Protein AF-0000000067828568 (afdb_homodimer)

Sequence (346 aa):
MSIQEIFTKALQDGYLTPAMEAEVGRLCESGVDLDQGEYEALDRLMAALLAGDVVAMPHKKFINVMEEMVLTEVVSQVSKYQKTTEKQPDIADIAAYALNRLPPLYATSEEGAEYQRQRASEELEFLIQQQVKDGLGRYFDRPQIADRKPLEPLVKQDLISQMALLLEALAQDMSIQEIFTKALQDGYLTPAMEAEVGRLCESGVDLDQGEYEALDRLMAALLAGDVVAMPHKKFINVMEEMVLTEVVSQVSKYQKTTEKQPDIADIAAYALNRLPPLYATSEEGAEYQRQRASEELEFLIQQQVKDGLGRYFDRPQIADRKPLEPLVKQDLISQMALLLEALAQD

Solvent-accessible surface area (backbone atoms only — not comparable to full-atom values): 18337 Å² total; per-residue (Å²): 131,55,46,49,55,47,36,53,50,17,55,71,49,35,35,40,35,65,47,52,50,50,49,48,47,46,51,63,64,69,58,51,79,67,48,72,66,39,50,49,26,47,51,51,41,50,49,29,43,72,71,59,58,18,35,62,55,69,71,81,50,40,43,53,45,44,59,29,56,42,45,46,49,43,43,56,53,45,46,68,44,53,79,75,46,91,71,79,76,59,61,39,57,26,40,28,52,22,50,19,27,42,76,58,36,48,19,62,43,70,70,45,36,50,50,43,44,54,45,39,62,74,73,34,44,68,60,49,54,48,35,34,49,51,25,48,48,47,65,70,60,54,61,76,87,69,83,65,74,78,79,65,70,72,68,44,53,58,42,46,54,53,28,27,51,34,26,43,70,66,32,79,122,132,55,46,50,55,46,34,52,49,18,56,71,49,34,36,39,34,65,47,54,50,49,50,47,46,45,49,64,64,69,58,53,78,66,48,73,67,37,50,49,25,48,52,50,40,50,49,29,42,73,72,58,58,17,36,62,56,68,72,81,51,39,44,53,45,44,59,31,56,41,46,48,49,44,43,57,52,44,47,67,45,53,80,74,46,91,72,79,76,59,61,40,57,27,39,30,52,22,47,19,27,42,75,60,36,47,18,60,43,68,69,45,36,50,51,44,44,53,46,39,61,72,73,35,42,68,60,49,52,48,34,34,49,50,23,48,45,47,63,71,58,53,60,78,86,71,80,66,75,78,75,63,70,72,67,44,54,56,42,47,53,52,28,26,50,32,26,42,70,66,32,79,121

Foldseek 3Di:
DALQVQLVVQLVVLENEPVSVVVLVCCVPVPPPQDPVSVVSVVVSVVCCVVSSYPHPDPPLKDFLLLVLLLVLLVVVQVVVVVPDPDRFDSVQLSVQLVVVDATQMDRDPVSSVVSNVCCVVPPNVVSNVSSVVSVCCRVVDDPPPDPDDPDDPVVVVVVVVVVVVSVVVHDD/DALLVQLVVQLVVLENEPVSVVVLVCCVPVPPPQPPVSVVSVVVSVVCCVVSSYPHPDPPLKDFLLLVLLLVLLVVVQVVVVVPDPDRFDSVQLSVQLVVVDATQMDRDPVSSVVSNVCCVVPPNVVSNVSSVVSVCCRVVDDPPPDPDDPDDPVVVVVVVVVVVVSVVVHDD

Nearest PDB structures (foldseek):
  8hja-assembly1_A  TM=8.188E-01  e=1.152E-20  Synechocystis sp. PCC 6803
  8hja-assembly1_B  TM=8.120E-01  e=1.389E-14  Synechocystis sp. PCC 6803
  4wai-assembly2_C  TM=6.879E-01  e=1.086E-02  Bacillus subtilis subsp. subtilis str. 168
  4wai-assembly1_B  TM=5.515E-01  e=2.017E-02  Bacillus subtilis subsp. subtilis str. 168
  8hja-assembly1_A  TM=8.191E-01  e=1.028E-20  Synechocystis sp. PCC 6803

Radius of gyration: 21.16 Å; Cα contacts (8 Å, |Δi|>4): 443; chains: 2; bounding box: 51×56×52 Å

Structure (mmCIF, N/CA/C/O backbone):
data_AF-0000000067828568-model_v1
#
loop_
_entity.id
_entity.type
_entity.pdbx_description
1 polymer 'Slr1970 protein'
#
loop_
_atom_site.group_PDB
_atom_site.id
_atom_site.type_symbol
_atom_site.label_atom_id
_atom_site.label_alt_id
_atom_site.label_comp_id
_atom_site.label_asym_id
_atom_site.label_entity_id
_atom_site.label_seq_id
_atom_site.pdbx_PDB_ins_code
_atom_site.Cartn_x
_atom_site.Cartn_y
_atom_site.Cartn_z
_atom_site.occupancy
_atom_site.B_iso_or_equiv
_atom_site.auth_seq_id
_atom_site.auth_comp_id
_atom_site.auth_asym_id
_atom_site.auth_atom_id
_atom_site.pdbx_PDB_model_num
ATOM 1 N N . MET A 1 1 ? 17.125 -8.812 -11.875 1 69.44 1 MET A N 1
ATOM 2 C CA . MET A 1 1 ? 16.734 -9.656 -13 1 69.44 1 MET A CA 1
ATOM 3 C C . MET A 1 1 ? 16.812 -8.891 -14.312 1 69.44 1 MET A C 1
ATOM 5 O O . MET A 1 1 ? 16.562 -7.68 -14.344 1 69.44 1 MET A O 1
ATOM 9 N N . SER A 1 2 ? 17.344 -9.602 -15.391 1 79.69 2 SER A N 1
ATOM 10 C CA . SER A 1 2 ? 17.359 -9.008 -16.719 1 79.69 2 SER A CA 1
ATOM 11 C C . SER A 1 2 ? 15.953 -8.898 -17.297 1 79.69 2 SER A C 1
ATOM 13 O O . SER A 1 2 ? 15.016 -9.5 -16.781 1 79.69 2 SER A O 1
ATOM 15 N N . ILE A 1 3 ? 15.82 -8.125 -18.312 1 81.19 3 ILE A N 1
ATOM 16 C CA . ILE A 1 3 ? 14.516 -7.988 -18.953 1 81.19 3 ILE A CA 1
ATOM 17 C C . ILE A 1 3 ? 14.102 -9.32 -19.562 1 81.19 3 ILE A C 1
ATOM 19 O O . ILE A 1 3 ? 12.922 -9.688 -19.547 1 81.19 3 ILE A O 1
ATOM 23 N N . GLN A 1 4 ? 15.094 -10.055 -20.078 1 84.44 4 GLN A N 1
ATOM 24 C CA . GLN A 1 4 ? 14.828 -11.375 -20.625 1 84.44 4 GLN A CA 1
ATOM 25 C C . GLN A 1 4 ? 14.227 -12.305 -19.578 1 84.44 4 GLN A C 1
ATOM 27 O O . GLN A 1 4 ? 13.273 -13.031 -19.859 1 84.44 4 GLN A O 1
ATOM 32 N N . GLU A 1 5 ? 14.742 -12.297 -18.438 1 83.62 5 GLU A N 1
ATOM 33 C CA . GLU A 1 5 ? 14.227 -13.117 -17.344 1 83.62 5 GLU A CA 1
ATOM 34 C C . GLU A 1 5 ? 12.82 -12.688 -16.938 1 83.62 5 GLU A C 1
ATOM 36 O O . GLU A 1 5 ? 11.961 -13.523 -16.656 1 83.62 5 GLU A O 1
ATOM 41 N N . ILE A 1 6 ? 12.688 -11.438 -16.906 1 81.88 6 ILE A N 1
ATOM 42 C CA . ILE A 1 6 ? 11.375 -10.906 -16.531 1 81.88 6 ILE A CA 1
ATOM 43 C C . ILE A 1 6 ? 10.336 -11.352 -17.562 1 81.88 6 ILE A C 1
ATOM 45 O O . ILE A 1 6 ? 9.25 -11.797 -17.203 1 81.88 6 ILE A O 1
ATOM 49 N N . PHE A 1 7 ? 10.688 -11.234 -18.797 1 81.56 7 PHE A N 1
ATOM 50 C CA . PHE A 1 7 ? 9.773 -11.625 -19.875 1 81.56 7 PHE A CA 1
ATOM 51 C C . PHE A 1 7 ? 9.422 -13.109 -19.766 1 81.56 7 PHE A C 1
ATOM 53 O O . PHE A 1 7 ? 8.25 -13.477 -19.859 1 81.56 7 PHE A O 1
ATOM 60 N N . THR A 1 8 ? 10.398 -13.906 -19.625 1 85.12 8 THR A N 1
ATOM 61 C CA . THR A 1 8 ? 10.164 -15.344 -19.531 1 85.12 8 THR A CA 1
ATOM 62 C C . THR A 1 8 ? 9.227 -15.664 -18.359 1 85.12 8 THR A C 1
ATOM 64 O O . THR A 1 8 ? 8.281 -16.438 -18.516 1 85.12 8 THR A O 1
ATOM 67 N N . LYS A 1 9 ? 9.516 -15.062 -17.281 1 79.31 9 LYS A N 1
ATOM 68 C CA . LYS A 1 9 ? 8.68 -15.305 -16.109 1 79.31 9 LYS A CA 1
ATOM 69 C C . LYS A 1 9 ? 7.258 -14.797 -16.328 1 79.31 9 LYS A C 1
ATOM 71 O O . LYS A 1 9 ? 6.289 -15.469 -15.977 1 79.31 9 LYS A O 1
ATOM 76 N N . ALA A 1 10 ? 7.199 -13.602 -16.859 1 80.38 10 ALA A N 1
ATOM 77 C CA . ALA A 1 10 ? 5.883 -13.016 -17.125 1 80.38 10 ALA A CA 1
ATOM 78 C C . ALA A 1 10 ? 5.082 -13.883 -18.078 1 80.38 10 ALA A C 1
ATOM 80 O O . ALA A 1 10 ? 3.873 -14.062 -17.906 1 80.38 10 ALA A O 1
ATOM 81 N N . LEU A 1 11 ? 5.758 -14.336 -19.109 1 80.44 11 LEU A N 1
ATOM 82 C CA . LEU A 1 11 ? 5.09 -15.195 -20.094 1 80.44 11 LEU A CA 1
ATOM 83 C C . LEU A 1 11 ? 4.617 -16.484 -19.438 1 80.44 11 LEU A C 1
ATOM 85 O O . LEU A 1 11 ? 3.527 -16.984 -19.734 1 80.44 11 LEU A O 1
ATOM 89 N N . GLN A 1 12 ? 5.457 -17.016 -18.609 1 78.06 12 GLN A N 1
ATOM 90 C CA . GLN A 1 12 ? 5.129 -18.266 -17.922 1 78.06 12 GLN A CA 1
ATOM 91 C C . GLN A 1 12 ? 3.936 -18.062 -16.984 1 78.06 12 GLN A C 1
ATOM 93 O O . GLN A 1 12 ? 3.043 -18.922 -16.922 1 78.06 12 GLN A O 1
ATOM 98 N N . ASP A 1 13 ? 3.959 -16.969 -16.297 1 70.44 13 ASP A N 1
ATOM 99 C CA . ASP A 1 13 ? 2.941 -16.719 -15.289 1 70.44 13 ASP A CA 1
ATOM 100 C C . ASP A 1 13 ? 1.684 -16.109 -15.906 1 70.44 13 ASP A C 1
ATOM 102 O O . ASP A 1 13 ? 0.607 -16.156 -15.312 1 70.44 13 ASP A O 1
ATOM 106 N N . GLY A 1 14 ? 1.856 -15.516 -17.078 1 68.19 14 GLY A N 1
ATOM 107 C CA . GLY A 1 14 ? 0.752 -14.844 -17.75 1 68.19 14 GLY A CA 1
ATOM 108 C C . GLY A 1 14 ? 0.51 -13.438 -17.234 1 68.19 14 GLY A C 1
ATOM 109 O O . GLY A 1 14 ? -0.449 -12.781 -17.641 1 68.19 14 GLY A O 1
ATOM 110 N N . TYR A 1 15 ? 1.418 -12.977 -16.25 1 70.5 15 TYR A N 1
ATOM 111 C CA . TYR A 1 15 ? 1.214 -11.672 -15.625 1 70.5 15 TYR A CA 1
ATOM 112 C C . TYR A 1 15 ? 2.533 -10.922 -15.492 1 70.5 15 TYR A C 1
ATOM 114 O O . TYR A 1 15 ? 3.568 -11.523 -15.195 1 70.5 15 TYR A O 1
ATOM 122 N N . LEU A 1 16 ? 2.525 -9.625 -15.797 1 73.69 16 LEU A N 1
ATOM 123 C CA . LEU A 1 16 ? 3.613 -8.727 -15.438 1 73.69 16 LEU A CA 1
ATOM 124 C C . LEU A 1 16 ? 3.338 -8.047 -14.094 1 73.69 16 LEU A C 1
ATOM 126 O O . LEU A 1 16 ? 2.508 -7.141 -14.008 1 73.69 16 LEU A O 1
ATOM 130 N N . THR A 1 17 ? 3.965 -8.492 -13.055 1 68.56 17 THR A N 1
ATOM 131 C CA . THR A 1 17 ? 3.732 -7.969 -11.711 1 68.56 17 THR A CA 1
ATOM 132 C C . THR A 1 17 ? 4.316 -6.562 -11.57 1 68.56 17 THR A C 1
ATOM 134 O O . THR A 1 17 ? 5.172 -6.16 -12.359 1 68.56 17 THR A O 1
ATOM 137 N N . PRO A 1 18 ? 3.814 -5.844 -10.57 1 64.06 18 PRO A N 1
ATOM 138 C CA . PRO A 1 18 ? 4.387 -4.516 -10.344 1 64.06 18 PRO A CA 1
ATOM 139 C C . PRO A 1 18 ? 5.895 -4.559 -10.094 1 64.06 18 PRO A C 1
ATOM 141 O O . PRO A 1 18 ? 6.625 -3.678 -10.547 1 64.06 18 PRO A O 1
ATOM 144 N N . ALA A 1 19 ? 6.344 -5.574 -9.375 1 66.56 19 ALA A N 1
ATOM 145 C CA . ALA A 1 19 ? 7.777 -5.703 -9.141 1 66.56 19 ALA A CA 1
ATOM 146 C C . ALA A 1 19 ? 8.539 -5.852 -10.453 1 66.56 19 ALA A C 1
ATOM 148 O O . ALA A 1 19 ? 9.586 -5.234 -10.648 1 66.56 19 ALA A O 1
ATOM 149 N N . MET A 1 20 ? 7.957 -6.711 -11.305 1 71.31 20 MET A N 1
ATOM 150 C CA . MET A 1 20 ? 8.57 -6.906 -12.617 1 71.31 20 MET A CA 1
ATOM 151 C C . MET A 1 20 ? 8.562 -5.609 -13.422 1 71.31 20 MET A C 1
ATOM 153 O O . MET A 1 20 ? 9.555 -5.266 -14.062 1 71.31 20 MET A O 1
ATOM 157 N N . GLU A 1 21 ? 7.438 -4.934 -13.414 1 71.44 21 GLU A N 1
ATOM 158 C CA . GLU A 1 21 ? 7.297 -3.664 -14.117 1 71.44 21 GLU A CA 1
ATOM 159 C C . GLU A 1 21 ? 8.305 -2.635 -13.609 1 71.44 21 GLU A C 1
ATOM 161 O O . GLU A 1 21 ? 8.938 -1.938 -14.398 1 71.44 21 GLU A O 1
ATOM 166 N N . ALA A 1 22 ? 8.383 -2.535 -12.234 1 66.5 22 ALA A N 1
ATOM 167 C CA . ALA A 1 22 ? 9.328 -1.598 -11.633 1 66.5 22 ALA A CA 1
ATOM 168 C C . ALA A 1 22 ? 10.766 -1.922 -12.039 1 66.5 22 ALA A C 1
ATOM 170 O O . ALA A 1 22 ? 11.555 -1.019 -12.32 1 66.5 22 ALA A O 1
ATOM 171 N N . GLU A 1 23 ? 11.023 -3.176 -12.023 1 71.94 23 GLU A N 1
ATOM 172 C CA . GLU A 1 23 ? 12.367 -3.598 -12.391 1 71.94 23 GLU A CA 1
ATOM 173 C C . GLU A 1 23 ? 12.68 -3.254 -13.844 1 71.94 23 GLU A C 1
ATOM 175 O O . GLU A 1 23 ? 13.773 -2.793 -14.164 1 71.94 23 GLU A O 1
ATOM 180 N N . VAL A 1 24 ? 11.75 -3.521 -14.711 1 77 24 VAL A N 1
ATOM 181 C CA . VAL A 1 24 ? 11.93 -3.164 -16.109 1 77 24 VAL A CA 1
ATOM 182 C C . VAL A 1 24 ? 12.141 -1.657 -16.234 1 77 24 VAL A C 1
ATOM 184 O O . VAL A 1 24 ? 13.023 -1.208 -16.969 1 77 24 VAL A O 1
ATOM 187 N N . GLY A 1 25 ? 11.281 -0.934 -15.516 1 69.94 25 GLY A N 1
ATOM 188 C CA . GLY A 1 25 ? 11.43 0.513 -15.516 1 69.94 25 GLY A CA 1
ATOM 189 C C . GLY A 1 25 ? 12.805 0.972 -15.07 1 69.94 25 GLY A C 1
ATOM 190 O O . GLY A 1 25 ? 13.406 1.847 -15.695 1 69.94 25 GLY A O 1
ATOM 191 N N . ARG A 1 26 ? 13.227 0.493 -13.977 1 67.94 26 ARG A N 1
ATOM 192 C CA . ARG A 1 26 ? 14.539 0.845 -13.438 1 67.94 26 ARG A CA 1
ATOM 193 C C . ARG A 1 26 ? 15.641 0.546 -14.453 1 67.94 26 ARG A C 1
ATOM 195 O O . ARG A 1 26 ? 16.562 1.346 -14.633 1 67.94 26 ARG A O 1
ATOM 202 N N . LEU A 1 27 ? 15.555 -0.659 -15.039 1 68.62 27 LEU A N 1
ATOM 203 C CA . LEU A 1 27 ? 16.547 -1.069 -16.016 1 68.62 27 LEU A CA 1
ATOM 204 C C . LEU A 1 27 ? 16.562 -0.121 -17.219 1 68.62 27 LEU A C 1
ATOM 206 O O . LEU A 1 27 ? 17.625 0.215 -17.734 1 68.62 27 LEU A O 1
ATOM 210 N N . CYS A 1 28 ? 15.438 0.361 -17.469 1 70.06 28 CYS A N 1
ATOM 211 C CA . CYS A 1 28 ? 15.328 1.255 -18.625 1 70.06 28 CYS A CA 1
ATOM 212 C C . CYS A 1 28 ? 15.758 2.672 -18.25 1 70.06 28 CYS A C 1
ATOM 214 O O . CYS A 1 28 ? 16.312 3.389 -19.078 1 70.06 28 CYS A O 1
ATOM 216 N N . GLU A 1 29 ? 15.438 3.07 -16.984 1 61.88 29 GLU A N 1
ATOM 217 C CA . GLU A 1 29 ? 15.75 4.422 -16.531 1 61.88 29 GLU A CA 1
ATOM 218 C C . GLU A 1 29 ? 17.234 4.555 -16.172 1 61.88 29 GLU A C 1
ATOM 220 O O . GLU A 1 29 ? 17.812 5.629 -16.297 1 61.88 29 GLU A O 1
ATOM 225 N N . SER A 1 30 ? 17.641 3.596 -15.375 1 56.91 30 SER A N 1
ATOM 226 C CA . SER A 1 30 ? 19.016 3.668 -14.898 1 56.91 30 SER A CA 1
ATOM 227 C C . SER A 1 30 ? 19.984 3.865 -16.062 1 56.91 30 SER A C 1
ATOM 229 O O . SER A 1 30 ? 21.156 4.188 -15.844 1 56.91 30 SER A O 1
ATOM 231 N N . GLY A 1 31 ? 19.469 4.035 -17.203 1 52.06 31 GLY A N 1
ATOM 232 C CA . GLY A 1 31 ? 20.344 4.277 -18.328 1 52.06 31 GLY A CA 1
ATOM 233 C C . GLY A 1 31 ? 21.328 3.146 -18.578 1 52.06 31 GLY A C 1
ATOM 234 O O . GLY A 1 31 ? 22.344 3.33 -19.25 1 52.06 31 GLY A O 1
ATOM 235 N N . VAL A 1 32 ? 21.125 2.174 -17.781 1 53.88 32 VAL A N 1
ATOM 236 C CA . VAL A 1 32 ? 22.047 1.072 -18.062 1 53.88 32 VAL A CA 1
ATOM 237 C C . VAL A 1 32 ? 21.922 0.658 -19.516 1 53.88 32 VAL A C 1
ATOM 239 O O . VAL A 1 32 ? 20.828 0.668 -20.078 1 53.88 32 VAL A O 1
ATOM 242 N N . ASP A 1 33 ? 22.891 0.846 -20.234 1 63.41 33 ASP A N 1
ATOM 243 C CA . ASP A 1 33 ? 22.984 0.463 -21.641 1 63.41 33 ASP A CA 1
ATOM 244 C C . ASP A 1 33 ? 22.375 -0.921 -21.875 1 63.41 33 ASP A C 1
ATOM 246 O O . ASP A 1 33 ? 23.031 -1.938 -21.625 1 63.41 33 ASP A O 1
ATOM 250 N N . LEU A 1 34 ? 21.188 -0.996 -22.016 1 67.56 34 LEU A N 1
ATOM 251 C CA . LEU A 1 34 ? 20.516 -2.238 -22.391 1 67.56 34 LEU A CA 1
ATOM 252 C C . LEU A 1 34 ? 21.109 -2.785 -23.688 1 67.56 34 LEU A C 1
ATOM 254 O O . LEU A 1 34 ? 21.297 -2.039 -24.656 1 67.56 34 LEU A O 1
ATOM 258 N N . ASP A 1 35 ? 21.734 -3.883 -23.641 1 75 35 ASP A N 1
ATOM 259 C CA . ASP A 1 35 ? 22.234 -4.484 -24.875 1 75 35 ASP A CA 1
ATOM 260 C C . ASP A 1 35 ? 21.094 -4.871 -25.812 1 75 35 ASP A C 1
ATOM 262 O O . ASP A 1 35 ? 19.922 -4.645 -25.484 1 75 35 ASP A O 1
ATOM 266 N N . GLN A 1 36 ? 21.484 -5.281 -27 1 75.19 36 GLN A N 1
ATOM 267 C CA . GLN A 1 36 ? 20.516 -5.609 -28.031 1 75.19 36 GLN A CA 1
ATOM 268 C C . GLN A 1 36 ? 19.531 -6.668 -27.547 1 75.19 36 GLN A C 1
ATOM 270 O O . GLN A 1 36 ? 18.344 -6.609 -27.859 1 75.19 36 GLN A O 1
ATOM 275 N N . GLY A 1 37 ? 20.047 -7.625 -26.781 1 79.25 37 GLY A N 1
ATOM 276 C CA . GLY A 1 37 ? 19.203 -8.68 -26.25 1 79.25 37 GLY A CA 1
ATOM 277 C C . GLY A 1 37 ? 18.141 -8.172 -25.297 1 79.25 37 GLY A C 1
ATOM 278 O O . GLY A 1 37 ? 17 -8.633 -25.328 1 79.25 37 GLY A O 1
ATOM 279 N N . GLU A 1 38 ? 18.516 -7.215 -24.547 1 80.06 38 GLU A N 1
ATOM 280 C CA . GLU A 1 38 ? 17.578 -6.641 -23.594 1 80.06 38 GLU A CA 1
ATOM 281 C C . GLU A 1 38 ? 16.5 -5.82 -24.297 1 80.06 38 GLU A C 1
ATOM 283 O O . GLU A 1 38 ? 15.336 -5.84 -23.906 1 80.06 38 GLU A O 1
ATOM 288 N N . TYR A 1 39 ? 17 -5.207 -25.359 1 75.12 39 TYR A N 1
ATOM 289 C CA . TYR A 1 39 ? 16.047 -4.441 -26.156 1 75.12 39 TYR A CA 1
ATOM 290 C C . TYR A 1 39 ? 15.031 -5.363 -26.828 1 75.12 39 TYR A C 1
ATOM 292 O O . TYR A 1 39 ? 13.844 -5.055 -26.891 1 75.12 39 TYR A O 1
ATOM 300 N N . GLU A 1 40 ? 15.484 -6.441 -27.297 1 78.94 40 GLU A N 1
ATOM 301 C CA . GLU A 1 40 ? 14.586 -7.406 -27.938 1 78.94 40 GLU A CA 1
ATOM 302 C C . GLU A 1 40 ? 13.594 -7.984 -26.922 1 78.94 40 GLU A C 1
ATOM 304 O O . GLU A 1 40 ? 12.422 -8.188 -27.25 1 78.94 40 GLU A O 1
ATOM 309 N N . ALA A 1 41 ? 14.148 -8.273 -25.734 1 83.5 41 ALA A N 1
ATOM 310 C CA . ALA A 1 41 ? 13.289 -8.805 -24.672 1 83.5 41 ALA A CA 1
ATOM 311 C C . ALA A 1 41 ? 12.188 -7.812 -24.328 1 83.5 41 ALA A C 1
ATOM 313 O O . ALA A 1 41 ? 11.039 -8.203 -24.094 1 83.5 41 ALA A O 1
ATOM 314 N N . LEU A 1 42 ? 12.555 -6.57 -24.25 1 80.62 42 LEU A N 1
ATOM 315 C CA . LEU A 1 42 ? 11.57 -5.531 -23.984 1 80.62 42 LEU A CA 1
ATOM 316 C C . LEU A 1 42 ? 10.5 -5.5 -25.078 1 80.62 42 LEU A C 1
ATOM 318 O O . LEU A 1 42 ? 9.305 -5.41 -24.766 1 80.62 42 LEU A O 1
ATOM 322 N N . ASP A 1 43 ? 10.938 -5.574 -26.328 1 74.62 43 ASP A N 1
ATOM 323 C CA . ASP A 1 43 ? 10.008 -5.602 -27.453 1 74.62 43 ASP A CA 1
ATOM 324 C C . ASP A 1 43 ? 9.047 -6.781 -27.344 1 74.62 43 ASP A C 1
ATOM 326 O O . ASP A 1 43 ? 7.848 -6.633 -27.578 1 74.62 43 ASP A O 1
ATOM 330 N N . ARG A 1 44 ? 9.547 -7.918 -27.031 1 80.5 44 ARG A N 1
ATOM 331 C CA . ARG A 1 44 ? 8.727 -9.117 -26.891 1 80.5 44 ARG A CA 1
ATOM 332 C C . ARG A 1 44 ? 7.746 -8.984 -25.734 1 80.5 44 ARG A C 1
ATOM 334 O O . ARG A 1 44 ? 6.598 -9.422 -25.828 1 80.5 44 ARG A O 1
ATOM 341 N N . LEU A 1 45 ? 8.25 -8.43 -24.688 1 80.69 45 LEU A N 1
ATOM 342 C CA . LEU A 1 45 ? 7.371 -8.195 -23.547 1 80.69 45 LEU A CA 1
ATOM 343 C C . LEU A 1 45 ? 6.215 -7.281 -23.938 1 80.69 45 LEU A C 1
ATOM 345 O O . LEU A 1 45 ? 5.059 -7.562 -23.609 1 80.69 45 LEU A O 1
ATOM 349 N N . MET A 1 46 ? 6.527 -6.27 -24.609 1 79.56 46 MET A N 1
ATOM 350 C CA . MET A 1 46 ? 5.5 -5.336 -25.047 1 79.56 46 MET A CA 1
ATOM 351 C C . MET A 1 46 ? 4.512 -6.02 -25.984 1 79.56 46 MET A C 1
ATOM 353 O O . MET A 1 46 ? 3.301 -5.82 -25.875 1 79.56 46 MET A O 1
ATOM 357 N N . ALA A 1 47 ? 5.047 -6.77 -26.859 1 73.06 47 ALA A N 1
ATOM 358 C CA . ALA A 1 47 ? 4.195 -7.496 -27.797 1 73.06 47 ALA A CA 1
ATOM 359 C C . ALA A 1 47 ? 3.252 -8.445 -27.062 1 73.06 47 ALA A C 1
ATOM 361 O O . ALA A 1 47 ? 2.07 -8.539 -27.406 1 73.06 47 ALA A O 1
ATOM 362 N N . ALA A 1 48 ? 3.781 -9.102 -26.078 1 76.75 48 ALA A N 1
ATOM 363 C CA . ALA A 1 48 ? 2.982 -10.023 -25.281 1 76.75 48 ALA A CA 1
ATOM 364 C C . ALA A 1 48 ? 1.894 -9.281 -24.516 1 76.75 48 ALA A C 1
ATOM 366 O O . ALA A 1 48 ? 0.781 -9.789 -24.359 1 76.75 48 ALA A O 1
ATOM 367 N N . LEU A 1 49 ? 2.215 -8.156 -24.031 1 71.88 49 LEU A N 1
ATOM 368 C CA . LEU A 1 49 ? 1.231 -7.336 -23.344 1 71.88 49 LEU A CA 1
ATOM 369 C C . LEU A 1 49 ? 0.115 -6.91 -24.281 1 71.88 49 LEU A C 1
ATOM 371 O O . LEU A 1 49 ? -1.063 -6.961 -23.922 1 71.88 49 LEU A O 1
ATOM 375 N N . LEU A 1 50 ? 0.519 -6.562 -25.516 1 71.69 50 LEU A N 1
ATOM 376 C CA . LEU A 1 50 ? -0.44 -6.109 -26.516 1 71.69 50 LEU A CA 1
ATOM 377 C C . LEU A 1 50 ? -1.301 -7.27 -27 1 71.69 50 LEU A C 1
ATOM 379 O O . LEU A 1 50 ? -2.494 -7.098 -27.266 1 71.69 50 LEU A O 1
ATOM 383 N N . ALA A 1 51 ? -0.718 -8.359 -27.094 1 70.38 51 ALA A N 1
ATOM 384 C CA . ALA A 1 51 ? -1.425 -9.539 -27.594 1 70.38 51 ALA A CA 1
ATOM 385 C C . ALA A 1 51 ? -2.312 -10.141 -26.5 1 70.38 51 ALA A C 1
ATOM 387 O O . ALA A 1 51 ? -3.193 -10.953 -26.797 1 70.38 51 ALA A O 1
ATOM 388 N N . GLY A 1 52 ? -2.074 -9.789 -25.203 1 71.75 52 GLY A N 1
ATOM 389 C CA . GLY A 1 52 ? -2.869 -10.312 -24.109 1 71.75 52 GLY A CA 1
ATOM 390 C C . GLY A 1 52 ? -2.311 -11.602 -23.531 1 71.75 52 GLY A C 1
ATOM 391 O O . GLY A 1 52 ? -2.934 -12.219 -22.656 1 71.75 52 GLY A O 1
ATOM 392 N N . ASP A 1 53 ? -1.153 -12.055 -24.078 1 73.75 53 ASP A N 1
ATOM 393 C CA . ASP A 1 53 ? -0.482 -13.234 -23.547 1 73.75 53 ASP A CA 1
ATOM 394 C C . ASP A 1 53 ? 0.043 -12.977 -22.125 1 73.75 53 ASP A C 1
ATOM 396 O O . ASP A 1 53 ? 0.164 -13.906 -21.328 1 73.75 53 ASP A O 1
ATOM 400 N N . VAL A 1 54 ? 0.472 -11.758 -21.922 1 71.06 54 VAL A N 1
ATOM 401 C CA . VAL A 1 54 ? 0.854 -11.25 -20.609 1 71.06 54 VAL A CA 1
ATOM 402 C C . VAL A 1 54 ? -0.027 -10.055 -20.234 1 71.06 54 VAL A C 1
ATOM 404 O O . VAL A 1 54 ? -0.271 -9.18 -21.078 1 71.06 54 VAL A O 1
ATOM 407 N N . VAL A 1 55 ? -0.687 -10.125 -19.234 1 67.38 55 VAL A N 1
ATOM 408 C CA . VAL A 1 55 ? -1.534 -9.016 -18.797 1 67.38 55 VAL A CA 1
ATOM 409 C C . VAL A 1 55 ? -0.875 -8.281 -17.625 1 67.38 55 VAL A C 1
ATOM 411 O O . VAL A 1 55 ? -0.405 -8.914 -16.672 1 67.38 55 VAL A O 1
ATOM 414 N N . ALA A 1 56 ? -0.671 -7 -17.938 1 63.34 56 ALA A N 1
ATOM 415 C CA . ALA A 1 56 ? -0.162 -6.219 -16.812 1 63.34 56 ALA A CA 1
ATOM 416 C C . ALA A 1 56 ? -1.146 -6.227 -15.641 1 63.34 56 ALA A C 1
ATOM 418 O O . ALA A 1 56 ? -2.338 -5.965 -15.828 1 63.34 56 ALA A O 1
ATOM 419 N N . MET A 1 57 ? -0.796 -7.016 -14.703 1 55.22 57 MET A N 1
ATOM 420 C CA . MET A 1 57 ? -1.673 -7.035 -13.531 1 55.22 57 MET A CA 1
ATOM 421 C C . MET A 1 57 ? -2.162 -5.629 -13.195 1 55.22 57 MET A C 1
ATOM 423 O O . MET A 1 57 ? -1.362 -4.699 -13.078 1 55.22 57 MET A O 1
ATOM 427 N N . PRO A 1 58 ? -3.439 -5.312 -13.695 1 45.28 58 PRO A N 1
ATOM 428 C CA . PRO A 1 58 ? -3.959 -3.977 -13.406 1 45.28 58 PRO A CA 1
ATOM 429 C C . PRO A 1 58 ? -3.568 -3.486 -12.008 1 45.28 58 PRO A C 1
ATOM 431 O O . PRO A 1 58 ? -3.41 -4.293 -11.094 1 45.28 58 PRO A O 1
ATOM 434 N N . HIS A 1 59 ? -3.055 -2.398 -11.961 1 49.38 59 HIS A N 1
ATOM 435 C CA . HIS A 1 59 ? -2.76 -1.767 -10.688 1 49.38 59 HIS A CA 1
ATOM 436 C C . HIS A 1 59 ? -3.781 -2.164 -9.625 1 49.38 59 HIS A C 1
ATOM 438 O O . HIS A 1 59 ? -4.141 -3.338 -9.508 1 49.38 59 HIS A O 1
ATOM 444 N N . LYS A 1 60 ? -4.762 -1.12 -8.914 1 49.28 60 LYS A N 1
ATOM 445 C CA . LYS A 1 60 ? -5.121 -1.136 -7.504 1 49.28 60 LYS A CA 1
ATOM 446 C C . LYS A 1 60 ? -6.305 -2.066 -7.246 1 49.28 60 LYS A C 1
ATOM 448 O O . LYS A 1 60 ? -7.461 -1.644 -7.312 1 49.28 60 LYS A O 1
ATOM 453 N N . LYS A 1 61 ? -6.27 -3.289 -7.738 1 62.06 61 LYS A N 1
ATOM 454 C CA . LYS A 1 61 ? -7.383 -4.16 -7.375 1 62.06 61 LYS A CA 1
ATOM 455 C C . LYS A 1 61 ? -7.559 -4.223 -5.859 1 62.06 61 LYS A C 1
ATOM 457 O O . LYS A 1 61 ? -8.68 -4.34 -5.363 1 62.06 61 LYS A O 1
ATOM 462 N N . PHE A 1 62 ? -6.531 -4.078 -5.191 1 79.88 62 PHE A N 1
ATOM 463 C CA . PHE A 1 62 ? -6.688 -3.91 -3.754 1 79.88 62 PHE A CA 1
ATOM 464 C C . PHE A 1 62 ? -6.148 -2.557 -3.305 1 79.88 62 PHE A C 1
ATOM 466 O O . PHE A 1 62 ? -5.266 -1.989 -3.953 1 79.88 62 PHE A O 1
ATOM 473 N N . ILE A 1 63 ? -6.809 -1.97 -2.354 1 82.5 63 ILE A N 1
ATOM 474 C CA . ILE A 1 63 ? -6.352 -0.704 -1.79 1 82.5 63 ILE A CA 1
ATOM 475 C C . ILE A 1 63 ? -6.027 -0.887 -0.309 1 82.5 63 ILE A C 1
ATOM 477 O O . ILE A 1 63 ? -6.695 -1.651 0.39 1 82.5 63 ILE A O 1
ATOM 481 N N . ASN A 1 64 ? -4.938 -0.252 0.084 1 88.81 64 ASN A N 1
ATOM 482 C CA . ASN A 1 64 ? -4.664 -0.167 1.515 1 88.81 64 ASN A CA 1
ATOM 483 C C . ASN A 1 64 ? -5.281 1.086 2.129 1 88.81 64 ASN A C 1
ATOM 485 O O . ASN A 1 64 ? -4.727 2.18 2.008 1 88.81 64 ASN A O 1
ATOM 489 N N . VAL A 1 65 ? -6.383 0.946 2.805 1 87.06 65 VAL A N 1
ATOM 490 C CA . VAL A 1 65 ? -7.141 2.043 3.396 1 87.06 65 VAL A CA 1
ATOM 491 C C . VAL A 1 65 ? -6.262 2.805 4.387 1 87.06 65 VAL A C 1
ATOM 493 O O . VAL A 1 65 ? -6.387 4.023 4.527 1 87.06 65 VAL A O 1
ATOM 496 N N . MET A 1 66 ? -5.328 2.131 4.977 1 90.88 66 MET A N 1
ATOM 497 C CA . MET A 1 66 ? -4.445 2.777 5.941 1 90.88 66 MET A CA 1
ATOM 498 C C . MET A 1 66 ? -3.648 3.898 5.285 1 90.88 66 MET A C 1
ATOM 500 O O . MET A 1 66 ? -3.346 4.91 5.926 1 90.88 66 MET A O 1
ATOM 504 N N . GLU A 1 67 ? -3.264 3.756 4.016 1 87.5 67 GLU A N 1
ATOM 505 C CA . GLU A 1 67 ? -2.545 4.812 3.312 1 87.5 67 GLU A CA 1
ATOM 506 C C . GLU A 1 67 ? -3.365 6.102 3.262 1 87.5 67 GLU A C 1
ATOM 508 O O . GLU A 1 67 ? -2.83 7.191 3.469 1 87.5 67 GLU A O 1
ATOM 513 N N . GLU A 1 68 ? -4.633 5.879 3.053 1 83.12 68 GLU A N 1
ATOM 514 C CA . GLU A 1 68 ? -5.523 7.035 2.992 1 83.12 68 GLU A CA 1
ATOM 515 C C . GLU A 1 68 ? -5.641 7.719 4.352 1 83.12 68 GLU A C 1
ATOM 517 O O . GLU A 1 68 ? -5.586 8.945 4.445 1 83.12 68 GLU A O 1
ATOM 522 N N . MET A 1 69 ? -5.859 6.934 5.348 1 87.69 69 MET A N 1
ATOM 523 C CA . MET A 1 69 ? -6.043 7.461 6.695 1 87.69 69 MET A CA 1
ATOM 524 C C . MET A 1 69 ? -4.793 8.195 7.168 1 87.69 69 MET A C 1
ATOM 526 O O . MET A 1 69 ? -4.887 9.289 7.723 1 87.69 69 MET A O 1
ATOM 530 N N . VAL A 1 70 ? -3.65 7.66 6.875 1 91.12 70 VAL A N 1
ATOM 531 C CA . VAL A 1 70 ? -2.383 8.242 7.309 1 91.12 70 VAL A CA 1
ATOM 532 C C . VAL A 1 70 ? -2.121 9.539 6.551 1 91.12 70 VAL A C 1
ATOM 534 O O . VAL A 1 70 ? -1.733 10.547 7.145 1 91.12 70 VAL A O 1
ATOM 537 N N . LEU A 1 71 ? -2.305 9.508 5.266 1 84.38 71 LEU A N 1
ATOM 538 C CA . LEU A 1 71 ? -2.055 10.711 4.473 1 84.38 71 LEU A CA 1
ATOM 539 C C . LEU A 1 71 ? -2.939 11.859 4.934 1 84.38 71 LEU A C 1
ATOM 541 O O . LEU A 1 71 ? -2.48 13 5.027 1 84.38 71 LEU A O 1
ATOM 545 N N . THR A 1 72 ? -4.199 11.5 5.223 1 80.75 72 THR A N 1
ATOM 546 C CA . THR A 1 72 ? -5.117 12.523 5.719 1 80.75 72 THR A CA 1
ATOM 547 C C . THR A 1 72 ? -4.613 13.102 7.035 1 80.75 72 THR A C 1
ATOM 549 O O . THR A 1 72 ? -4.648 14.32 7.238 1 80.75 72 THR A O 1
ATOM 552 N N . GLU A 1 73 ? -4.199 12.242 7.887 1 86.69 73 GLU A N 1
ATOM 553 C CA . GLU A 1 73 ? -3.703 12.672 9.195 1 86.69 73 GLU A CA 1
ATOM 554 C C . GLU A 1 73 ? -2.42 13.484 9.055 1 86.69 73 GLU A C 1
ATOM 556 O O . GLU A 1 73 ? -2.234 14.484 9.75 1 86.69 73 GLU A O 1
ATOM 561 N N . VAL A 1 74 ? -1.492 13.07 8.188 1 86.19 74 VAL A N 1
ATOM 562 C CA . VAL A 1 74 ? -0.238 13.781 7.973 1 86.19 74 VAL A CA 1
ATOM 563 C C . VAL A 1 74 ? -0.527 15.211 7.512 1 86.19 74 VAL A C 1
ATOM 565 O O . VAL A 1 74 ? 0.038 16.172 8.039 1 86.19 74 VAL A O 1
ATOM 568 N N . VAL A 1 75 ? -1.366 15.289 6.566 1 77.75 75 VAL A N 1
ATOM 569 C CA . VAL A 1 75 ? -1.7 16.609 6.027 1 77.75 75 VAL A CA 1
ATOM 570 C C . VAL A 1 75 ? -2.32 17.469 7.121 1 77.75 75 VAL A C 1
ATOM 572 O O . VAL A 1 75 ? -1.992 18.656 7.246 1 77.75 75 VAL A O 1
ATOM 575 N N . SER A 1 76 ? -3.197 16.906 7.898 1 80.12 76 SER A N 1
ATOM 576 C CA . SER A 1 76 ? -3.865 17.609 8.984 1 80.12 76 SER A CA 1
ATOM 577 C C . SER A 1 76 ? -2.859 18.141 10 1 80.12 76 SER A C 1
ATOM 579 O O . SER A 1 76 ? -2.936 19.297 10.414 1 80.12 76 SER A O 1
ATOM 581 N N . GLN A 1 77 ? -1.916 17.344 10.391 1 83.88 77 GLN A N 1
ATOM 582 C CA . GLN A 1 77 ? -0.959 17.734 11.422 1 83.88 77 GLN A CA 1
ATOM 583 C C . GLN A 1 77 ? 0.076 18.703 10.867 1 83.88 77 GLN A C 1
ATOM 585 O O . GLN A 1 77 ? 0.509 19.625 11.562 1 83.88 77 GLN A O 1
ATOM 590 N N . VAL A 1 78 ? 0.512 18.5 9.68 1 77.81 78 VAL A N 1
ATOM 591 C CA . VAL A 1 78 ? 1.493 19.375 9.062 1 77.81 78 VAL A CA 1
ATOM 592 C C . VAL A 1 78 ? 0.904 20.781 8.906 1 77.81 78 VAL A C 1
ATOM 594 O O . VAL A 1 78 ? 1.611 21.781 9.062 1 77.81 78 VAL A O 1
ATOM 597 N N . SER A 1 79 ? -0.303 20.797 8.492 1 72.5 79 SER A N 1
ATOM 598 C CA . SER A 1 79 ? -0.957 22.078 8.312 1 72.5 79 SER A CA 1
ATOM 599 C C . SER A 1 79 ? -1.003 22.875 9.617 1 72.5 79 SER A C 1
ATOM 601 O O . SER A 1 79 ? -0.953 24.109 9.602 1 72.5 79 SER A O 1
ATOM 603 N N . LYS A 1 80 ? -1.096 22.141 10.641 1 73.69 80 LYS A N 1
ATOM 604 C CA . LYS A 1 80 ? -1.117 22.781 11.953 1 73.69 80 LYS A CA 1
ATOM 605 C C . LYS A 1 80 ? 0.268 23.297 12.336 1 73.69 80 LYS A C 1
ATOM 607 O O . LYS A 1 80 ? 0.391 24.297 13.055 1 73.69 80 LYS A O 1
ATOM 612 N N . TYR A 1 81 ? 1.354 22.594 11.859 1 65 81 TYR A N 1
ATOM 613 C CA . TYR A 1 81 ? 2.736 22.969 12.141 1 65 81 TYR A CA 1
ATOM 614 C C . TYR A 1 81 ? 3.207 24.078 11.203 1 65 81 TYR A C 1
ATOM 616 O O . TYR A 1 81 ? 4.066 24.875 11.562 1 65 81 TYR A O 1
ATOM 624 N N . GLN A 1 82 ? 3.09 23.906 9.812 1 59 82 GLN A N 1
ATOM 625 C CA . GLN A 1 82 ? 3.57 24.844 8.805 1 59 82 GLN A CA 1
ATOM 626 C C . GLN A 1 82 ? 3.268 26.297 9.211 1 59 82 GLN A C 1
ATOM 628 O O . GLN A 1 82 ? 3.984 27.219 8.82 1 59 82 GLN A O 1
ATOM 633 N N . LYS A 1 83 ? 2.285 26.469 10.047 1 56.16 83 LYS A N 1
ATOM 634 C CA . LYS A 1 83 ? 2.145 27.859 10.484 1 56.16 83 LYS A CA 1
ATOM 635 C C . LYS A 1 83 ? 3.387 28.328 11.234 1 56.16 83 LYS A C 1
ATOM 637 O O . LYS A 1 83 ? 3.584 29.531 11.422 1 56.16 83 LYS A O 1
ATOM 642 N N . THR A 1 84 ? 4.398 27.453 11.453 1 51.47 84 THR A N 1
ATOM 643 C CA . THR A 1 84 ? 5.508 27.891 12.297 1 51.47 84 THR A CA 1
ATOM 644 C C . THR A 1 84 ? 6.848 27.562 11.641 1 51.47 84 THR A C 1
ATOM 646 O O . THR A 1 84 ? 7.898 27.984 12.133 1 51.47 84 THR A O 1
ATOM 649 N N . THR A 1 85 ? 6.836 26.625 10.68 1 54.97 85 THR A N 1
ATOM 650 C CA . THR A 1 85 ? 8.148 26.203 10.219 1 54.97 85 THR A CA 1
ATOM 651 C C . THR A 1 85 ? 8.344 26.547 8.742 1 54.97 85 THR A C 1
ATOM 653 O O . THR A 1 85 ? 7.371 26.641 7.988 1 54.97 85 THR A O 1
ATOM 656 N N . GLU A 1 86 ? 9.539 27.016 8.328 1 56.25 86 GLU A N 1
ATOM 657 C CA . GLU A 1 86 ? 9.93 27.359 6.969 1 56.25 86 GLU A CA 1
ATOM 658 C C . GLU A 1 86 ? 10.008 26.125 6.078 1 56.25 86 GLU A C 1
ATOM 660 O O . GLU A 1 86 ? 9.82 26.219 4.863 1 56.25 86 GLU A O 1
ATOM 665 N N . LYS A 1 87 ? 10.43 24.984 6.68 1 57.53 87 LYS A N 1
ATOM 666 C CA . LYS A 1 87 ? 10.68 23.812 5.844 1 57.53 87 LYS A CA 1
ATOM 667 C C . LYS A 1 87 ? 9.43 22.953 5.719 1 57.53 87 LYS A C 1
ATOM 669 O O . LYS A 1 87 ? 8.781 22.641 6.719 1 57.53 87 LYS A O 1
ATOM 674 N N . GLN A 1 88 ? 8.961 22.734 4.488 1 65 88 GLN A N 1
ATOM 675 C CA . GLN A 1 88 ? 7.801 21.875 4.25 1 65 88 GLN A CA 1
ATOM 676 C C . GLN A 1 88 ? 8.156 20.406 4.438 1 65 88 GLN A C 1
ATOM 678 O O . GLN A 1 88 ? 9.055 19.891 3.773 1 65 88 GLN A O 1
ATOM 683 N N . PRO A 1 89 ? 7.645 19.844 5.512 1 71.25 89 PRO A N 1
ATOM 684 C CA . PRO A 1 89 ? 7.969 18.438 5.77 1 71.25 89 PRO A CA 1
ATOM 685 C C . PRO A 1 89 ? 7.629 17.516 4.59 1 71.25 89 PRO A C 1
ATOM 687 O O . PRO A 1 89 ? 6.699 17.812 3.834 1 71.25 89 PRO A O 1
ATOM 690 N N . ASP A 1 90 ? 8.508 16.625 4.297 1 78.75 90 ASP A N 1
ATOM 691 C CA . ASP A 1 90 ? 8.25 15.609 3.281 1 78.75 90 ASP A CA 1
ATOM 692 C C . ASP A 1 90 ? 7.113 14.688 3.705 1 78.75 90 ASP A C 1
ATOM 694 O O . ASP A 1 90 ? 7.293 13.836 4.578 1 78.75 90 ASP A O 1
ATOM 698 N N . ILE A 1 91 ? 6.027 14.82 3.168 1 81.69 91 ILE A N 1
ATOM 699 C CA . ILE A 1 91 ? 4.809 14.102 3.518 1 81.69 91 ILE A CA 1
ATOM 700 C C . ILE A 1 91 ? 5.02 12.602 3.322 1 81.69 91 ILE A C 1
ATOM 702 O O . ILE A 1 91 ? 4.562 11.789 4.133 1 81.69 91 ILE A O 1
ATOM 706 N N . ALA A 1 92 ? 5.801 12.297 2.275 1 83.12 92 ALA A N 1
ATOM 707 C CA . ALA A 1 92 ? 6.023 10.891 1.951 1 83.12 92 ALA A CA 1
ATOM 708 C C . ALA A 1 92 ? 6.844 10.203 3.037 1 83.12 92 ALA A C 1
ATOM 710 O O . ALA A 1 92 ? 6.547 9.07 3.42 1 83.12 92 ALA A O 1
ATOM 711 N N . ASP A 1 93 ? 7.781 10.914 3.531 1 85.69 93 ASP A N 1
ATOM 712 C CA . ASP A 1 93 ? 8.641 10.359 4.574 1 85.69 93 ASP A CA 1
ATOM 713 C C . ASP A 1 93 ? 7.855 10.141 5.867 1 85.69 93 ASP A C 1
ATOM 715 O O . ASP A 1 93 ? 8.023 9.117 6.531 1 85.69 93 ASP A O 1
ATOM 719 N N . ILE A 1 94 ? 7.062 11.062 6.164 1 86.88 94 ILE A N 1
ATOM 720 C CA . ILE A 1 94 ? 6.27 10.969 7.387 1 86.88 94 ILE A CA 1
ATOM 721 C C . ILE A 1 94 ? 5.25 9.844 7.258 1 86.88 94 ILE A C 1
ATOM 723 O O . ILE A 1 94 ? 5.07 9.047 8.188 1 86.88 94 ILE A O 1
ATOM 727 N N . ALA A 1 95 ? 4.652 9.812 6.094 1 89.31 95 ALA A N 1
ATOM 728 C CA . ALA A 1 95 ? 3.658 8.766 5.848 1 89.31 95 ALA A CA 1
ATOM 729 C C . ALA A 1 95 ? 4.293 7.383 5.902 1 89.31 95 ALA A C 1
ATOM 731 O O . ALA A 1 95 ? 3.754 6.473 6.539 1 89.31 95 ALA A O 1
ATOM 732 N N . ALA A 1 96 ? 5.453 7.258 5.242 1 89.25 96 ALA A N 1
ATOM 733 C CA . ALA A 1 96 ? 6.129 5.965 5.234 1 89.25 96 ALA A CA 1
ATOM 734 C C . ALA A 1 96 ? 6.531 5.543 6.648 1 89.25 96 ALA A C 1
ATOM 736 O O . ALA A 1 96 ? 6.426 4.367 7.004 1 89.25 96 ALA A O 1
ATOM 737 N N . TYR A 1 97 ? 6.992 6.465 7.438 1 87.62 97 TYR A N 1
ATOM 738 C CA . TYR A 1 97 ? 7.328 6.188 8.828 1 87.62 97 TYR A CA 1
ATOM 739 C C . TYR A 1 97 ? 6.129 5.625 9.578 1 87.62 97 TYR A C 1
ATOM 741 O O . TYR A 1 97 ? 6.238 4.602 10.258 1 87.62 97 TYR A O 1
ATOM 749 N N . ALA A 1 98 ? 5.016 6.32 9.469 1 90.69 98 ALA A N 1
ATOM 750 C CA . ALA A 1 98 ? 3.805 5.91 10.18 1 90.69 98 ALA A CA 1
ATOM 751 C C . ALA A 1 98 ? 3.283 4.574 9.648 1 90.69 98 ALA A C 1
ATOM 753 O O . ALA A 1 98 ? 2.965 3.674 10.43 1 90.69 98 ALA A O 1
ATOM 754 N N . LEU A 1 99 ? 3.221 4.426 8.328 1 92.25 99 LEU A N 1
ATOM 755 C CA . LEU A 1 99 ? 2.658 3.242 7.691 1 92.25 99 LEU A CA 1
ATOM 756 C C . LEU A 1 99 ? 3.441 1.991 8.078 1 92.25 99 LEU A C 1
ATOM 758 O O . LEU A 1 99 ? 2.863 0.911 8.219 1 92.25 99 LEU A O 1
ATOM 762 N N . ASN A 1 100 ? 4.691 2.139 8.281 1 88.56 100 ASN A N 1
ATOM 763 C CA . ASN A 1 100 ? 5.535 1.005 8.656 1 88.56 100 ASN A CA 1
ATOM 764 C C . ASN A 1 100 ? 5.309 0.586 10.102 1 88.56 100 ASN A C 1
ATOM 766 O O . ASN A 1 100 ? 5.812 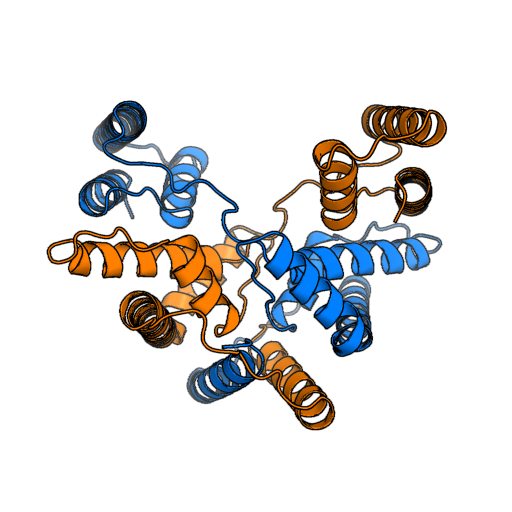-0.448 10.539 1 88.56 100 ASN A O 1
ATOM 770 N N . ARG A 1 101 ? 4.523 1.304 10.773 1 85.69 101 ARG A N 1
ATOM 771 C CA . ARG A 1 101 ? 4.277 1.043 12.188 1 85.69 101 ARG A CA 1
ATOM 772 C C . ARG A 1 101 ? 2.789 0.868 12.461 1 85.69 101 ARG A C 1
ATOM 774 O O . ARG A 1 101 ? 2.357 0.884 13.617 1 85.69 101 ARG A O 1
ATOM 781 N N . LEU A 1 102 ? 2.012 0.744 11.438 1 89.62 102 LEU A N 1
ATOM 782 C CA . LEU A 1 102 ? 0.569 0.554 11.523 1 89.62 102 LEU A CA 1
ATOM 783 C C . LEU A 1 102 ? 0.14 -0.704 10.773 1 89.62 102 LEU A C 1
ATOM 785 O O . LEU A 1 102 ? 0.756 -1.074 9.773 1 89.62 102 LEU A O 1
ATOM 789 N N . PRO A 1 103 ? -0.909 -1.323 11.281 1 88.06 103 PRO A N 1
ATOM 790 C CA . PRO A 1 103 ? -1.393 -2.488 10.539 1 88.06 103 PRO A CA 1
ATOM 791 C C . PRO A 1 103 ? -1.999 -2.117 9.188 1 88.06 103 PRO A C 1
ATOM 793 O O . PRO A 1 103 ? -2.686 -1.098 9.07 1 88.06 103 PRO A O 1
ATOM 796 N N . PRO A 1 104 ? -1.7 -2.947 8.156 1 91 104 PRO A N 1
ATOM 797 C CA . PRO A 1 104 ? -2.354 -2.697 6.871 1 91 104 PRO A CA 1
ATOM 798 C C . PRO A 1 104 ? -3.854 -2.986 6.906 1 91 104 PRO A C 1
ATOM 800 O O . PRO A 1 104 ? -4.309 -3.82 7.695 1 91 104 PRO A O 1
ATOM 803 N N . LEU A 1 105 ? -4.551 -2.279 6.066 1 91.38 105 LEU A N 1
ATOM 804 C CA . LEU A 1 105 ? -5.988 -2.467 5.891 1 91.38 105 LEU A CA 1
ATOM 805 C C . LEU A 1 105 ? -6.344 -2.582 4.414 1 91.38 105 LEU A C 1
ATOM 807 O O . LEU A 1 105 ? -7.004 -1.702 3.859 1 91.38 105 LEU A O 1
ATOM 811 N N . TYR A 1 106 ? -6 -3.668 3.852 1 89.25 106 TYR A N 1
ATOM 812 C CA . TYR A 1 106 ? -6.254 -3.867 2.428 1 89.25 106 TYR A CA 1
ATOM 813 C C . TYR A 1 106 ? -7.688 -4.324 2.189 1 89.25 106 TYR A C 1
ATOM 815 O O . TYR A 1 106 ? -8.227 -5.129 2.955 1 89.25 106 TYR A O 1
ATOM 823 N N . ALA A 1 107 ? -8.281 -3.814 1.211 1 85.06 107 ALA A N 1
ATOM 824 C CA . ALA A 1 107 ? -9.609 -4.184 0.722 1 85.06 107 ALA A CA 1
ATOM 825 C C . ALA A 1 107 ? -9.617 -4.293 -0.8 1 85.06 107 ALA A C 1
ATOM 827 O O . ALA A 1 107 ? -8.836 -3.629 -1.483 1 85.06 107 ALA A O 1
ATOM 828 N N . THR A 1 108 ? -10.516 -5.191 -1.236 1 82.94 108 THR A N 1
ATOM 829 C CA . THR A 1 108 ? -10.578 -5.398 -2.68 1 82.94 108 THR A CA 1
ATOM 830 C C . THR A 1 108 ? -11.922 -4.934 -3.236 1 82.94 108 THR A C 1
ATOM 832 O O . THR A 1 108 ? -12.156 -5.012 -4.445 1 82.94 108 THR A O 1
ATOM 835 N N . SER A 1 109 ? -12.82 -4.543 -2.381 1 75.75 109 SER A N 1
ATOM 836 C CA . SER A 1 109 ? -14.125 -4.016 -2.779 1 75.75 109 SER A CA 1
ATOM 837 C C . SER A 1 109 ? -14.422 -2.693 -2.082 1 75.75 109 SER A C 1
ATOM 839 O O . SER A 1 109 ? -13.766 -2.342 -1.101 1 75.75 109 SER A O 1
ATOM 841 N N . GLU A 1 110 ? -15.359 -2.012 -2.629 1 75.12 110 GLU A N 1
ATOM 842 C CA . GLU A 1 110 ? -15.773 -0.756 -2.008 1 75.12 110 GLU A CA 1
ATOM 843 C C . GLU A 1 110 ? -16.344 -0.992 -0.612 1 75.12 110 GLU A C 1
ATOM 845 O O . GLU A 1 110 ? -16.062 -0.227 0.315 1 75.12 110 GLU A O 1
ATOM 850 N N . GLU A 1 111 ? -17.188 -1.954 -0.607 1 78 111 GLU A N 1
ATOM 851 C CA . GLU A 1 111 ? -17.766 -2.303 0.689 1 78 111 GLU A CA 1
ATOM 852 C C . GLU A 1 111 ? -16.672 -2.662 1.696 1 78 111 GLU A C 1
ATOM 854 O O . GLU A 1 111 ? -16.734 -2.248 2.855 1 78 111 GLU A O 1
ATOM 859 N N . GLY A 1 112 ? -15.68 -3.453 1.23 1 82.62 112 GLY A N 1
ATOM 860 C CA . GLY A 1 112 ? -14.555 -3.791 2.086 1 82.62 112 GLY A C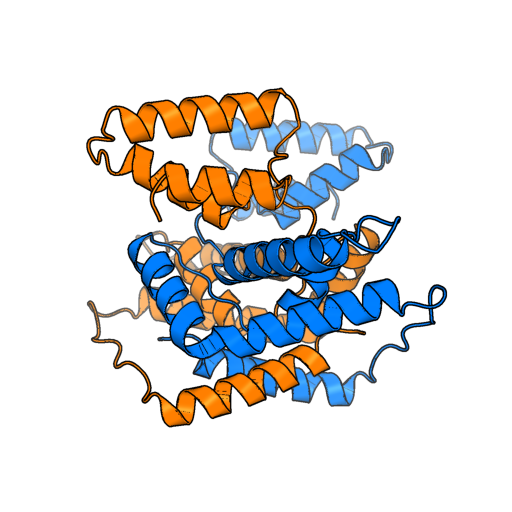A 1
ATOM 861 C C . GLY A 1 112 ? -13.75 -2.582 2.52 1 82.62 112 GLY A C 1
ATOM 862 O O . GLY A 1 112 ? -13.328 -2.49 3.674 1 82.62 112 GLY A O 1
ATOM 863 N N . ALA A 1 113 ? -13.578 -1.703 1.614 1 81.81 113 ALA A N 1
ATOM 864 C CA . ALA A 1 113 ? -12.836 -0.479 1.909 1 81.81 113 ALA A CA 1
ATOM 865 C C . ALA A 1 113 ? -13.578 0.374 2.938 1 81.81 113 ALA A C 1
ATOM 867 O O . ALA A 1 113 ? -12.961 0.911 3.863 1 81.81 113 ALA A O 1
ATOM 868 N N . GLU A 1 114 ? -14.883 0.479 2.705 1 79.5 114 GLU A N 1
ATOM 869 C CA . GLU A 1 114 ? -15.688 1.248 3.65 1 79.5 114 GLU A CA 1
ATOM 870 C C . GLU A 1 114 ? -15.641 0.631 5.047 1 79.5 114 GLU A C 1
ATOM 872 O O . GLU A 1 114 ? -15.539 1.348 6.043 1 79.5 114 GLU A O 1
ATOM 877 N N . TYR A 1 115 ? -15.781 -0.62 5.027 1 84.62 115 TYR A N 1
ATOM 878 C CA . TYR A 1 115 ? -15.672 -1.333 6.297 1 84.62 115 TYR A CA 1
ATOM 879 C C . TYR A 1 115 ? -14.336 -1.048 6.973 1 84.62 115 TYR A C 1
ATOM 881 O O . TYR A 1 115 ? -14.289 -0.763 8.172 1 84.62 115 TYR A O 1
ATOM 889 N N . GLN A 1 116 ? -13.219 -1.169 6.23 1 87.31 116 GLN A N 1
ATOM 890 C CA . GLN A 1 116 ? -11.883 -0.914 6.758 1 87.31 116 GLN A CA 1
ATOM 891 C C . GLN A 1 116 ? -11.742 0.534 7.219 1 87.31 116 GLN A C 1
ATOM 893 O O . GLN A 1 116 ? -11.078 0.811 8.219 1 87.31 116 GLN A O 1
ATOM 898 N N . ARG A 1 117 ? -12.352 1.414 6.531 1 83.19 117 ARG A N 1
ATOM 899 C CA . ARG A 1 117 ? -12.312 2.818 6.926 1 83.19 117 ARG A CA 1
ATOM 900 C C . ARG A 1 117 ? -12.992 3.025 8.273 1 83.19 117 ARG A C 1
ATOM 902 O O . ARG A 1 117 ? -12.469 3.746 9.133 1 83.19 117 ARG A O 1
ATOM 909 N N . GLN A 1 118 ? -14.156 2.479 8.344 1 84.69 118 GLN A N 1
ATOM 910 C CA . GLN A 1 118 ? -14.898 2.576 9.594 1 84.69 118 GLN A CA 1
ATOM 911 C C . GLN A 1 118 ? -14.102 1.973 10.75 1 84.69 118 GLN A C 1
ATOM 913 O O . GLN A 1 118 ? -14.023 2.562 11.828 1 84.69 118 GLN A O 1
ATOM 918 N N . ARG A 1 119 ? -13.516 0.918 10.461 1 84.81 119 ARG A N 1
ATOM 919 C CA . ARG A 1 119 ? -12.68 0.255 11.461 1 84.81 119 ARG A CA 1
ATOM 920 C C . ARG A 1 119 ? -11.508 1.136 11.859 1 84.81 119 ARG A C 1
ATOM 922 O O . ARG A 1 119 ? -11.195 1.268 13.047 1 84.81 119 ARG A O 1
ATOM 929 N N . ALA A 1 120 ? -10.852 1.653 10.914 1 87 120 ALA A N 1
ATOM 930 C CA . ALA A 1 120 ? -9.711 2.533 11.164 1 87 120 ALA A CA 1
ATOM 931 C C . ALA A 1 120 ? -10.125 3.727 12.023 1 87 120 ALA A C 1
ATOM 933 O O . ALA A 1 120 ? -9.438 4.074 12.984 1 87 120 ALA A O 1
ATOM 934 N N . SER A 1 121 ? -11.258 4.293 11.75 1 85.06 121 SER A N 1
ATOM 935 C CA . SER A 1 121 ? -11.742 5.477 12.445 1 85.06 121 SER A CA 1
ATOM 936 C C . SER A 1 121 ? -12.148 5.145 13.883 1 85.06 121 SER A C 1
ATOM 938 O O . SER A 1 121 ? -11.945 5.953 14.789 1 85.06 121 SER A O 1
ATOM 940 N N . GLU A 1 122 ? -12.656 4.008 14.031 1 85.12 122 GLU A N 1
ATOM 941 C CA . GLU A 1 122 ? -13.188 3.635 15.336 1 85.12 122 GLU A CA 1
ATOM 942 C C . GLU A 1 122 ? -12.094 3.059 16.234 1 85.12 122 GLU A C 1
ATOM 944 O O . GLU A 1 122 ? -12.062 3.322 17.438 1 85.12 122 GLU A O 1
ATOM 949 N N . GLU A 1 123 ? -11.164 2.34 15.609 1 85.19 123 GLU A N 1
ATOM 950 C CA . GLU A 1 123 ? -10.273 1.536 16.438 1 85.19 123 GLU A CA 1
ATOM 951 C C . GLU A 1 123 ? -8.836 2.039 16.344 1 85.19 123 GLU A C 1
ATOM 953 O O . GLU A 1 123 ? -8.031 1.799 17.25 1 85.19 123 GLU A O 1
ATOM 958 N N . LEU A 1 124 ? -8.508 2.785 15.281 1 89.81 124 LEU A N 1
ATOM 959 C CA . LEU A 1 124 ? -7.09 2.992 15.031 1 89.81 124 LEU A CA 1
ATOM 960 C C . LEU A 1 124 ? -6.758 4.48 14.961 1 89.81 124 LEU A C 1
ATOM 962 O O . LEU A 1 124 ? -5.609 4.855 14.727 1 89.81 124 LEU A O 1
ATOM 966 N N . GLU A 1 125 ? -7.742 5.316 15.133 1 87.25 125 GLU A N 1
ATOM 967 C CA . GLU A 1 125 ? -7.562 6.754 14.945 1 87.25 125 GLU A CA 1
ATOM 968 C C . GLU A 1 125 ? -6.445 7.293 15.836 1 87.25 125 GLU A C 1
ATOM 970 O O . GLU A 1 125 ? -5.574 8.031 15.375 1 87.25 125 GLU A O 1
ATOM 975 N N . PHE A 1 126 ? -6.48 7.02 17.109 1 87.38 126 PHE A N 1
ATOM 976 C CA . PHE A 1 126 ? -5.48 7.516 18.047 1 87.38 126 PHE A CA 1
ATOM 977 C C . PHE A 1 126 ? -4.094 7.016 17.672 1 87.38 126 PHE A C 1
ATOM 979 O O . PHE A 1 126 ? -3.121 7.773 17.703 1 87.38 126 PHE A O 1
ATOM 986 N N . LEU A 1 127 ? -3.979 5.754 1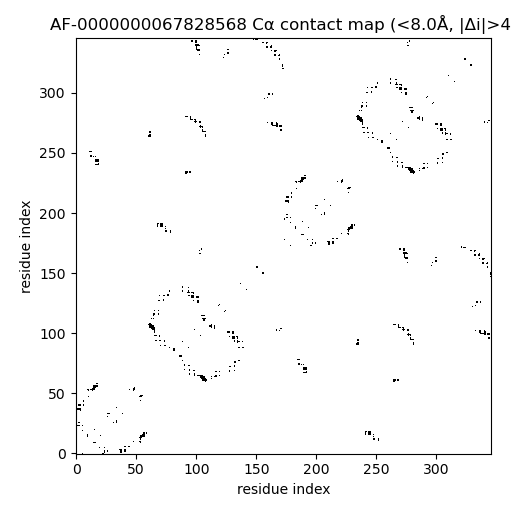7.328 1 89.19 127 LEU A N 1
ATOM 987 C CA . LEU A 1 127 ? -2.699 5.172 16.938 1 89.19 127 LEU A CA 1
ATOM 988 C C . LEU A 1 127 ? -2.15 5.852 15.688 1 89.19 127 LEU A C 1
ATOM 990 O O . LEU A 1 127 ? -0.948 6.113 15.594 1 89.19 127 LEU A O 1
ATOM 994 N N . ILE A 1 128 ? -2.99 6.09 14.766 1 91.62 128 ILE A N 1
ATOM 995 C CA . ILE A 1 128 ? -2.598 6.781 13.539 1 91.62 128 ILE A CA 1
ATOM 996 C C . ILE A 1 128 ? -2.066 8.172 13.883 1 91.62 128 ILE A C 1
ATOM 998 O O . ILE A 1 128 ? -0.997 8.57 13.414 1 91.62 128 ILE A O 1
ATOM 1002 N N . GLN A 1 129 ? -2.842 8.875 14.711 1 91.44 129 GLN A N 1
ATOM 1003 C CA . GLN A 1 129 ? -2.426 10.211 15.117 1 91.44 129 GLN A CA 1
ATOM 1004 C C . GLN A 1 129 ? -1.058 10.18 15.789 1 91.44 129 GLN A C 1
ATOM 1006 O O . GLN A 1 129 ? -0.203 11.023 15.508 1 91.44 129 GLN A O 1
ATOM 1011 N N . GLN A 1 130 ? -0.869 9.234 16.594 1 90.38 130 GLN A N 1
ATOM 1012 C CA . GLN A 1 130 ? 0.377 9.125 17.359 1 90.38 130 GLN A CA 1
ATOM 1013 C C . GLN A 1 130 ? 1.55 8.805 16.438 1 90.38 130 GLN A C 1
ATOM 1015 O O . GLN A 1 130 ? 2.619 9.406 16.547 1 90.38 130 GLN A O 1
ATOM 1020 N N . GLN A 1 131 ? 1.399 7.871 15.539 1 89.75 131 GLN A N 1
ATOM 1021 C CA . GLN A 1 131 ? 2.486 7.484 14.648 1 89.75 131 GLN A CA 1
ATOM 1022 C C . GLN A 1 131 ? 2.855 8.625 13.703 1 89.75 131 GLN A C 1
ATOM 1024 O O . GLN A 1 131 ? 4.027 8.812 13.375 1 89.75 131 GLN A O 1
ATOM 1029 N N . VAL A 1 132 ? 1.863 9.328 13.289 1 90.88 132 VAL A N 1
ATOM 1030 C CA . VAL A 1 132 ? 2.127 10.477 12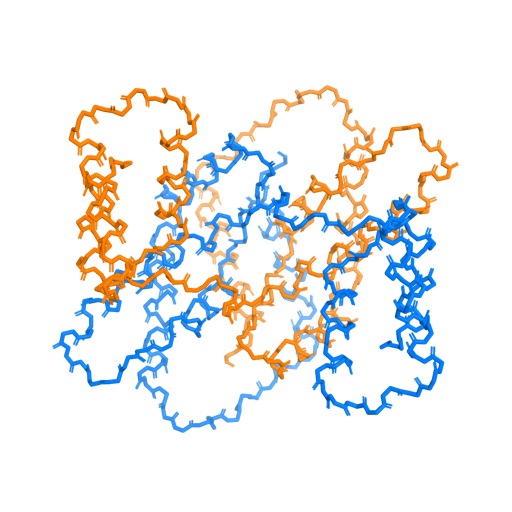.43 1 90.88 132 VAL A CA 1
ATOM 1031 C C . VAL A 1 132 ? 2.859 11.555 13.227 1 90.88 132 VAL A C 1
ATOM 1033 O O . VAL A 1 132 ? 3.828 12.148 12.742 1 90.88 132 VAL A O 1
ATOM 1036 N N . LYS A 1 133 ? 2.375 11.805 14.383 1 89.88 133 LYS A N 1
ATOM 1037 C CA . LYS A 1 133 ? 3.041 12.773 15.242 1 89.88 133 LYS A CA 1
ATOM 1038 C C . LYS A 1 133 ? 4.504 12.391 15.469 1 89.88 133 LYS A C 1
ATOM 1040 O O . LYS A 1 133 ? 5.387 13.25 15.422 1 89.88 133 LYS A O 1
ATOM 1045 N N . ASP A 1 134 ? 4.715 11.172 15.773 1 87.5 134 ASP A N 1
ATOM 1046 C CA . ASP A 1 134 ? 6.082 10.695 15.961 1 87.5 134 ASP A CA 1
ATOM 1047 C C . ASP A 1 134 ? 6.91 10.898 14.688 1 87.5 134 ASP A C 1
ATOM 1049 O O . ASP A 1 134 ? 8.078 11.281 14.766 1 87.5 134 ASP A O 1
ATOM 1053 N N . GLY A 1 135 ? 6.332 10.531 13.578 1 86.94 135 GLY A N 1
ATOM 1054 C CA . GLY A 1 135 ? 7.016 10.75 12.312 1 86.94 135 GLY A CA 1
ATOM 1055 C C . GLY A 1 135 ? 7.371 12.203 12.07 1 86.94 135 GLY A C 1
ATOM 1056 O O . GLY A 1 135 ? 8.469 12.508 11.594 1 86.94 135 GLY A O 1
ATOM 1057 N N . LEU A 1 136 ? 6.457 13.094 12.422 1 86.38 136 LEU A N 1
ATOM 1058 C CA . LEU A 1 136 ? 6.703 14.523 12.305 1 86.38 136 LEU A CA 1
ATOM 1059 C C . LEU A 1 136 ? 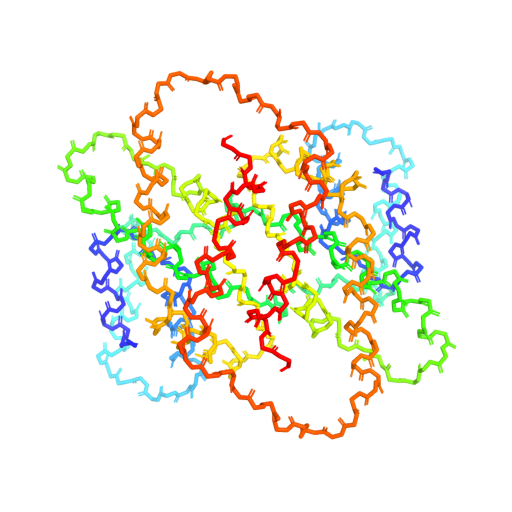7.844 14.961 13.211 1 86.38 136 LEU A C 1
ATOM 1061 O O . LEU A 1 136 ? 8.703 15.75 12.812 1 86.38 136 LEU A O 1
ATOM 1065 N N . GLY A 1 137 ? 7.793 14.531 14.43 1 84.25 137 GLY A N 1
ATOM 1066 C CA . GLY A 1 137 ? 8.875 14.82 15.359 1 84.25 137 GLY A CA 1
ATOM 1067 C C . GLY A 1 137 ? 10.234 14.391 14.852 1 84.25 137 GLY A C 1
ATOM 1068 O O . GLY A 1 137 ? 11.211 15.125 14.977 1 84.25 137 GLY A O 1
ATOM 1069 N N . ARG A 1 138 ? 10.281 13.25 14.367 1 79.38 138 ARG A N 1
ATOM 1070 C CA . ARG A 1 138 ? 11.539 12.734 13.82 1 79.38 138 ARG A CA 1
ATOM 1071 C C . ARG A 1 138 ? 12.016 13.586 12.656 1 79.38 138 ARG A C 1
ATOM 1073 O O . ARG A 1 138 ? 13.227 13.766 12.469 1 79.38 138 ARG A O 1
ATOM 1080 N N . TYR A 1 139 ? 11.062 13.906 11.844 1 76.19 139 TYR A N 1
ATOM 1081 C CA . TYR A 1 139 ? 11.391 14.727 10.688 1 76.19 139 TYR A CA 1
ATOM 1082 C C . TYR A 1 139 ? 11.977 16.062 11.117 1 76.19 139 TYR A C 1
ATOM 1084 O O . TYR A 1 139 ? 12.945 16.547 10.531 1 76.19 139 TYR A O 1
ATOM 1092 N N . PHE A 1 140 ? 11.391 16.625 12.133 1 74.38 140 PHE A N 1
ATOM 1093 C CA . PHE A 1 140 ? 11.844 17.953 12.57 1 74.38 140 PHE A CA 1
ATOM 1094 C C . PHE A 1 140 ? 13.055 17.828 13.484 1 74.38 140 PHE A C 1
ATOM 1096 O O . PHE A 1 140 ? 13.891 18.734 13.531 1 74.38 140 PHE A O 1
ATOM 1103 N N . ASP A 1 141 ? 13.031 16.719 14.391 1 66.19 141 ASP A N 1
ATOM 1104 C CA . ASP A 1 141 ? 14.195 16.531 15.258 1 66.19 141 ASP A CA 1
ATOM 1105 C C . ASP A 1 141 ? 15.414 16.078 14.453 1 66.19 141 ASP A C 1
ATOM 1107 O O . ASP A 1 141 ? 16.516 15.961 14.992 1 66.19 141 ASP A O 1
ATOM 1111 N N . ARG A 1 142 ? 15.156 15.32 13.414 1 55.09 142 ARG A N 1
ATOM 1112 C CA . ARG A 1 142 ? 16.281 14.75 12.688 1 55.09 142 ARG A CA 1
ATOM 1113 C C . ARG A 1 142 ? 17.453 15.734 12.625 1 55.09 142 ARG A C 1
ATOM 1115 O O . ARG A 1 142 ? 17.375 16.75 11.945 1 55.09 142 ARG A O 1
ATOM 1122 N N . PRO A 1 143 ? 18.203 15.633 13.758 1 43.66 143 PRO A N 1
ATOM 1123 C CA . PRO A 1 143 ? 19.578 15.984 13.398 1 43.66 143 PRO A CA 1
ATOM 1124 C C . PRO A 1 143 ? 20 15.414 12.039 1 43.66 143 PRO A C 1
ATOM 1126 O O . PRO A 1 143 ? 19.328 14.523 11.508 1 43.66 143 PRO A O 1
ATOM 1129 N N . GLN A 1 144 ? 21.203 15.656 11.469 1 38.5 144 GLN A N 1
ATOM 1130 C CA . GLN A 1 144 ? 21.875 15.008 10.352 1 38.5 144 GLN A CA 1
ATOM 1131 C C . GLN A 1 144 ? 21.594 13.508 10.328 1 38.5 144 GLN A C 1
ATOM 1133 O O . GLN A 1 144 ? 21.203 12.93 11.344 1 38.5 144 GLN A O 1
ATOM 1138 N N . ILE A 1 145 ? 21.828 12.727 9.219 1 37.81 145 ILE A N 1
ATOM 1139 C CA . ILE A 1 145 ? 21.766 11.367 8.688 1 37.81 145 ILE A CA 1
ATOM 1140 C C . ILE A 1 145 ? 22.094 10.367 9.789 1 37.81 145 ILE A C 1
ATOM 1142 O O . ILE A 1 145 ? 23.25 10.211 10.172 1 37.81 145 ILE A O 1
ATOM 1146 N N . ALA A 1 146 ? 21.672 10.32 10.961 1 35.41 146 ALA A N 1
ATOM 1147 C CA . ALA A 1 146 ? 22.266 9.391 11.922 1 35.41 146 ALA A CA 1
ATOM 1148 C C . ALA A 1 146 ? 22.25 7.961 11.383 1 35.41 146 ALA A C 1
ATOM 1150 O O . ALA A 1 146 ? 21.359 7.59 10.617 1 35.41 146 ALA A O 1
ATOM 1151 N N . ASP A 1 147 ? 23.312 7.188 11.461 1 34.31 147 ASP A N 1
ATOM 1152 C CA . ASP A 1 147 ? 23.703 5.836 11.07 1 34.31 147 ASP A CA 1
ATOM 1153 C C . ASP A 1 147 ? 22.688 4.812 11.57 1 34.31 147 ASP A C 1
ATOM 1155 O O . ASP A 1 147 ? 22.484 4.668 12.781 1 34.31 147 ASP A O 1
ATOM 1159 N N . ARG A 1 148 ? 21.641 4.68 11.125 1 34.84 148 ARG A N 1
ATOM 1160 C CA . ARG A 1 148 ? 20.625 3.686 11.445 1 34.84 148 ARG A CA 1
ATOM 1161 C C . ARG A 1 148 ? 21.234 2.299 11.602 1 34.84 148 ARG A C 1
ATOM 1163 O O . ARG A 1 148 ? 21.891 1.794 10.68 1 34.84 148 ARG A O 1
ATOM 1170 N N . LYS A 1 149 ? 21.562 1.995 12.828 1 32.84 149 LYS A N 1
ATOM 1171 C CA . LYS A 1 149 ? 22.125 0.671 13.078 1 32.84 149 LYS A CA 1
ATOM 1172 C C . LYS A 1 149 ? 21.094 -0.423 12.812 1 32.84 149 LYS A C 1
ATOM 1174 O O . LYS A 1 149 ? 19.984 -0.379 13.344 1 32.84 149 LYS A O 1
ATOM 1179 N N . PRO A 1 150 ? 21.25 -1.335 11.828 1 34.81 150 PRO A N 1
ATOM 1180 C CA . PRO A 1 150 ? 20.391 -2.475 11.5 1 34.81 150 PRO A CA 1
ATOM 1181 C C . PRO A 1 150 ? 20.172 -3.408 12.688 1 34.81 150 PRO A C 1
ATOM 1183 O O . PRO A 1 150 ? 21.062 -3.578 13.523 1 34.81 150 PRO A O 1
ATOM 1186 N N . LEU A 1 151 ? 18.953 -3.676 13.133 1 38.28 151 LEU A N 1
ATOM 1187 C CA . LEU A 1 151 ? 18.656 -4.652 14.18 1 38.28 151 LEU A CA 1
ATOM 1188 C C . LEU A 1 151 ? 19.312 -5.996 13.859 1 38.28 151 LEU A C 1
ATOM 1190 O O . LEU A 1 151 ? 19.469 -6.359 12.695 1 38.28 151 LEU A O 1
ATOM 1194 N N . GLU A 1 152 ? 19.812 -6.723 14.93 1 43.34 152 GLU A N 1
ATOM 1195 C CA . GLU A 1 152 ? 20.406 -8.047 14.789 1 43.34 152 GLU A CA 1
ATOM 1196 C C . GLU A 1 152 ? 19.438 -9.031 14.148 1 43.34 152 GLU A C 1
ATOM 1198 O O . GLU A 1 152 ? 18.219 -8.938 14.367 1 43.34 152 GLU A O 1
ATOM 1203 N N . PRO A 1 153 ? 19.812 -9.969 13.367 1 43.31 153 PRO A N 1
ATOM 1204 C CA . PRO A 1 153 ? 19.047 -10.891 12.531 1 43.31 153 PRO A CA 1
ATOM 1205 C C . PRO A 1 153 ? 18.125 -11.797 13.344 1 43.31 153 PRO A C 1
ATOM 1207 O O . PRO A 1 153 ? 16.984 -12.07 12.938 1 43.31 153 PRO A O 1
ATOM 1210 N N . LEU A 1 154 ? 18.594 -12.484 14.461 1 42.5 154 LEU A N 1
ATOM 1211 C CA . LEU A 1 154 ? 17.844 -13.5 15.188 1 42.5 154 LEU A CA 1
ATOM 1212 C C . LEU A 1 154 ? 16.594 -12.891 15.836 1 42.5 154 LEU A C 1
ATOM 1214 O O . LEU A 1 154 ? 15.523 -13.5 15.812 1 42.5 154 LEU A O 1
ATOM 1218 N N . VAL A 1 155 ? 16.703 -11.859 16.469 1 45.06 155 VAL A N 1
ATOM 1219 C CA . VAL A 1 155 ? 15.625 -11.172 17.172 1 45.06 155 VAL A CA 1
ATOM 1220 C C . VAL A 1 155 ? 14.578 -10.672 16.188 1 45.06 155 VAL A C 1
ATOM 1222 O O . VAL A 1 155 ? 13.383 -10.711 16.469 1 45.06 155 VAL A O 1
ATOM 1225 N N . LYS A 1 156 ? 15.055 -10.648 15.031 1 53.44 156 LYS A N 1
ATOM 1226 C CA . LYS A 1 156 ? 14.211 -10.094 13.977 1 53.44 156 LYS A CA 1
ATOM 1227 C C . LYS A 1 156 ? 13.195 -11.117 13.484 1 53.44 156 LYS A C 1
ATOM 1229 O O . LYS A 1 156 ? 12.031 -10.789 13.266 1 53.44 156 LYS A O 1
ATOM 1234 N N . GLN A 1 157 ? 13.656 -12.383 13.352 1 50.91 157 GLN A N 1
ATOM 1235 C CA . GLN A 1 157 ? 12.758 -13.414 12.859 1 50.91 157 GLN A CA 1
ATOM 1236 C C . GLN A 1 157 ? 11.602 -13.641 13.828 1 50.91 157 GLN A C 1
ATOM 1238 O O . GLN A 1 157 ? 10.453 -13.797 13.406 1 50.91 157 GLN A O 1
ATOM 1243 N N . ASP A 1 158 ? 11.977 -13.68 15.07 1 55.12 158 ASP A N 1
ATOM 1244 C CA . ASP A 1 158 ? 10.945 -13.883 16.078 1 55.12 158 ASP A CA 1
ATOM 1245 C C . ASP A 1 158 ? 9.938 -12.734 16.078 1 55.12 158 ASP A C 1
ATOM 1247 O O . ASP A 1 158 ? 8.734 -12.953 16.219 1 55.12 158 ASP A O 1
ATOM 1251 N N . LEU A 1 159 ? 10.398 -11.648 15.828 1 58.34 159 LEU A N 1
ATOM 1252 C CA . LEU A 1 159 ? 9.555 -10.461 15.828 1 58.34 159 LEU A CA 1
ATOM 1253 C C . LEU A 1 159 ? 8.664 -10.43 14.594 1 58.34 159 LEU A C 1
ATOM 1255 O O . LEU A 1 159 ? 7.492 -10.047 14.68 1 58.34 159 LEU A O 1
ATOM 1259 N N . ILE A 1 160 ? 9.188 -10.961 13.633 1 55.78 160 ILE A N 1
ATOM 1260 C CA . ILE A 1 160 ? 8.414 -11 12.398 1 55.78 160 ILE A CA 1
ATOM 1261 C C . ILE A 1 160 ? 7.254 -11.984 12.539 1 55.78 160 ILE A C 1
ATOM 1263 O O . ILE A 1 160 ? 6.133 -11.695 12.117 1 55.78 160 ILE A O 1
ATOM 1267 N N . SER A 1 161 ? 7.586 -13.109 13.086 1 54.91 161 SER A N 1
ATOM 1268 C CA . SER A 1 161 ? 6.527 -14.094 13.297 1 54.91 161 SER A CA 1
ATOM 1269 C C . SER A 1 161 ? 5.445 -13.555 14.227 1 54.91 161 SER A C 1
ATOM 1271 O O . SER A 1 161 ? 4.254 -13.766 13.992 1 54.91 161 SER A O 1
ATOM 1273 N N . GLN A 1 162 ? 5.863 -12.852 15.258 1 56.56 162 GLN A N 1
ATOM 1274 C CA . GLN A 1 162 ? 4.898 -12.258 16.188 1 56.56 162 GLN A CA 1
ATOM 1275 C C . GLN A 1 162 ? 4.051 -11.195 15.492 1 56.56 162 GLN A C 1
ATOM 1277 O O . GLN A 1 162 ? 2.848 -11.102 15.734 1 56.56 162 GLN A O 1
ATOM 1282 N N . MET A 1 163 ? 4.738 -10.547 14.656 1 58 163 MET A N 1
ATOM 1283 C CA . MET A 1 163 ? 4.016 -9.516 13.914 1 58 163 MET A CA 1
ATOM 1284 C C . MET A 1 163 ? 3.01 -10.148 12.953 1 58 163 MET A C 1
ATOM 1286 O O . MET A 1 163 ? 1.87 -9.688 12.859 1 58 163 MET A O 1
ATOM 1290 N N . ALA A 1 164 ? 3.469 -11.148 12.227 1 54.19 164 ALA A N 1
ATOM 1291 C CA . ALA A 1 164 ? 2.547 -11.836 11.328 1 54.19 164 ALA A CA 1
ATOM 1292 C C . ALA A 1 164 ? 1.319 -12.336 12.086 1 54.19 164 ALA A C 1
ATOM 1294 O O . ALA A 1 164 ? 0.194 -12.234 11.594 1 54.19 164 ALA A O 1
ATOM 1295 N N . LEU A 1 165 ? 1.546 -12.852 13.305 1 55.03 165 LEU A N 1
ATOM 1296 C CA . LEU A 1 165 ? 0.441 -13.344 14.117 1 55.03 165 LEU A CA 1
ATOM 1297 C C . LEU A 1 165 ? -0.492 -12.203 14.516 1 55.03 165 LEU A C 1
ATOM 1299 O O . LEU A 1 165 ? -1.715 -12.367 14.5 1 55.03 165 LEU A O 1
ATOM 1303 N N . LEU A 1 166 ? 0.09 -11.141 14.891 1 55.88 166 LEU A N 1
ATOM 1304 C CA . LEU A 1 166 ? -0.713 -10 15.312 1 55.88 166 LEU A CA 1
ATOM 1305 C C . LEU A 1 166 ? -1.468 -9.398 14.133 1 55.88 166 LEU A C 1
ATOM 1307 O O . LEU A 1 166 ? -2.645 -9.047 14.258 1 55.88 166 LEU A O 1
ATOM 1311 N N . LEU A 1 167 ? -0.835 -9.359 13.07 1 63.59 167 LEU A N 1
ATOM 1312 C CA . LEU A 1 167 ? -1.495 -8.859 11.867 1 63.59 167 LEU A CA 1
ATOM 1313 C C . LEU A 1 167 ? -2.604 -9.805 11.422 1 63.59 167 LEU A C 1
ATOM 1315 O O . LEU A 1 167 ? -3.672 -9.359 10.992 1 63.59 167 LEU A O 1
ATOM 1319 N N . GLU A 1 168 ? -2.336 -11.094 11.492 1 55.09 168 GLU A N 1
ATOM 1320 C CA . GLU A 1 168 ? -3.369 -12.086 11.219 1 55.09 168 GLU A CA 1
ATOM 1321 C C . GLU A 1 168 ? -4.574 -11.906 12.133 1 55.09 168 GLU A C 1
ATOM 1323 O O . GLU A 1 168 ? -5.719 -12.031 11.695 1 55.09 168 GLU A O 1
ATOM 1328 N N . ALA A 1 169 ? -4.246 -11.656 13.367 1 52.88 169 ALA A N 1
ATOM 1329 C CA . ALA A 1 169 ? -5.316 -11.469 14.344 1 52.88 169 ALA A CA 1
ATOM 1330 C C . ALA A 1 169 ? -6.137 -10.219 14.023 1 52.88 169 ALA A C 1
ATOM 1332 O O . ALA A 1 169 ? -7.34 -10.172 14.297 1 52.88 169 ALA A O 1
ATOM 1333 N N . LEU A 1 170 ? -5.406 -9.289 13.531 1 50 170 LEU A N 1
ATOM 1334 C CA . LEU A 1 170 ? -6.059 -8.023 13.195 1 50 170 LEU A CA 1
ATOM 1335 C C . LEU A 1 170 ? -6.75 -8.109 11.844 1 50 170 LEU A C 1
ATOM 1337 O O . LEU A 1 170 ? -7.66 -7.332 11.555 1 50 170 LEU A O 1
ATOM 1341 N N . ALA A 1 171 ? -6.223 -8.961 10.938 1 51.22 171 ALA A N 1
ATOM 1342 C CA . ALA A 1 171 ? -6.773 -9.109 9.594 1 51.22 171 ALA A CA 1
ATOM 1343 C C . ALA A 1 171 ? -8.102 -9.859 9.625 1 51.22 171 ALA A C 1
ATOM 1345 O O . ALA A 1 171 ? -8.266 -10.812 10.391 1 51.22 171 ALA A O 1
ATOM 1346 N N . GLN A 1 172 ? -9.188 -9.297 9.695 1 43.94 172 GLN A N 1
ATOM 1347 C CA . GLN A 1 172 ? -10.492 -9.953 9.711 1 43.94 172 GLN A CA 1
ATOM 1348 C C . GLN A 1 172 ? -10.555 -11.062 8.672 1 43.94 172 GLN A C 1
ATOM 1350 O O . GLN A 1 172 ? -9.977 -10.945 7.586 1 43.94 172 GLN A O 1
ATOM 1355 N N . ASP A 1 173 ? -10.766 -12.523 9.086 1 40.75 173 ASP A N 1
ATOM 1356 C CA . ASP A 1 173 ? -11.008 -13.68 8.234 1 40.75 173 ASP A CA 1
ATOM 1357 C C . ASP A 1 173 ? -11.953 -13.328 7.086 1 40.75 173 ASP A C 1
ATOM 1359 O O . ASP A 1 173 ? -12.898 -12.555 7.27 1 40.75 173 ASP A O 1
ATOM 1363 N N . MET B 1 1 ? -18.25 12.648 3.744 1 69.25 1 MET B N 1
ATOM 1364 C CA . MET B 1 1 ? -18.031 14.078 3.588 1 69.25 1 MET B CA 1
ATOM 1365 C C . MET B 1 1 ? -18.531 14.562 2.23 1 69.25 1 MET B C 1
ATOM 1367 O O . MET B 1 1 ? -18.453 13.836 1.242 1 69.25 1 MET B O 1
ATOM 1371 N N . SER B 1 2 ? -19.234 15.789 2.244 1 79.5 2 SER B N 1
ATOM 1372 C CA . SER B 1 2 ? -19.641 16.406 0.99 1 79.5 2 SER B CA 1
ATOM 1373 C C . SER B 1 2 ? -18.438 16.922 0.206 1 79.5 2 SER B C 1
ATOM 1375 O O . SER B 1 2 ? -17.344 17.016 0.746 1 79.5 2 SER B O 1
ATOM 1377 N N . ILE B 1 3 ? -18.641 17.203 -1.034 1 80.75 3 ILE B N 1
ATOM 1378 C CA . ILE B 1 3 ? -17.562 17.75 -1.853 1 80.75 3 ILE B CA 1
ATOM 1379 C C . ILE B 1 3 ? -17.156 19.125 -1.32 1 80.75 3 ILE B C 1
ATOM 1381 O O . ILE B 1 3 ? -15.969 19.469 -1.326 1 80.75 3 ILE B O 1
ATOM 1385 N N . GLN B 1 4 ? -18.141 19.875 -0.825 1 84 4 GLN B N 1
ATOM 1386 C CA . GLN B 1 4 ? -17.859 21.172 -0.234 1 84 4 GLN B CA 1
ATOM 1387 C C . GLN B 1 4 ? -16.922 21.047 0.957 1 84 4 GLN B C 1
ATOM 1389 O O . GLN B 1 4 ? -15.984 21.828 1.102 1 84 4 GLN B O 1
ATOM 1394 N N . GLU B 1 5 ? -17.141 20.109 1.772 1 83.56 5 GLU B N 1
ATOM 1395 C CA . GLU B 1 5 ? -16.281 19.859 2.932 1 83.56 5 GLU B CA 1
ATOM 1396 C C . GLU B 1 5 ? -14.883 19.438 2.506 1 83.56 5 GLU B C 1
ATOM 1398 O O . GLU B 1 5 ? -13.891 19.859 3.098 1 83.56 5 GLU B O 1
ATOM 1403 N N . ILE B 1 6 ? -14.891 18.625 1.544 1 81.62 6 ILE B N 1
ATOM 1404 C CA . ILE B 1 6 ? -13.602 18.156 1.042 1 81.62 6 ILE B CA 1
ATOM 1405 C C . ILE B 1 6 ? -12.805 19.328 0.494 1 81.62 6 ILE B C 1
ATOM 1407 O O . ILE B 1 6 ? -11.609 19.469 0.784 1 81.62 6 ILE B O 1
ATOM 1411 N N . PHE B 1 7 ? -13.453 20.172 -0.257 1 80.81 7 PHE B N 1
ATOM 1412 C CA . PHE B 1 7 ? -12.789 21.328 -0.838 1 80.81 7 PHE B CA 1
ATOM 1413 C C . PHE B 1 7 ? -12.25 22.25 0.252 1 80.81 7 PHE B C 1
ATOM 1415 O O . PHE B 1 7 ? -11.102 22.688 0.188 1 80.81 7 PHE B O 1
ATOM 1422 N N . THR B 1 8 ? -13.055 22.547 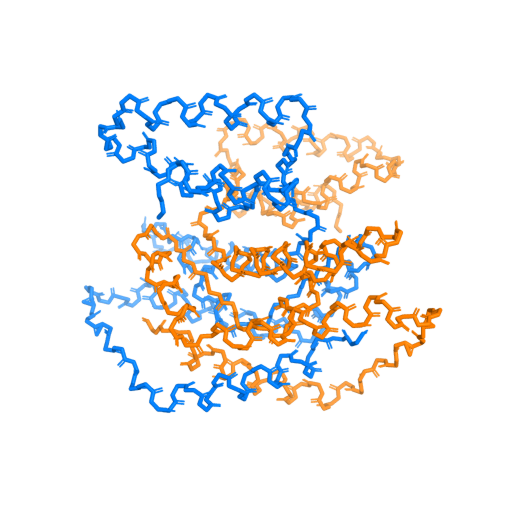1.193 1 84.88 8 THR B N 1
ATOM 1423 C CA . THR B 1 8 ? -12.641 23.422 2.279 1 84.88 8 THR B CA 1
ATOM 1424 C C . THR B 1 8 ? -11.414 22.859 2.996 1 84.88 8 THR B C 1
ATOM 1426 O O . THR B 1 8 ? -10.445 23.578 3.254 1 84.88 8 THR B O 1
ATOM 1429 N N . LYS B 1 9 ? -11.508 21.609 3.268 1 78.94 9 LYS B N 1
ATOM 1430 C CA . LYS B 1 9 ? -10.391 20.969 3.951 1 78.94 9 LYS B CA 1
ATOM 1431 C C . LYS B 1 9 ? -9.133 20.969 3.08 1 78.94 9 LYS B C 1
ATOM 1433 O O . LYS B 1 9 ? -8.031 21.25 3.566 1 78.94 9 LYS B O 1
ATOM 1438 N N . ALA B 1 10 ? -9.336 20.594 1.843 1 80.12 10 ALA B N 1
ATOM 1439 C CA . ALA B 1 10 ? -8.211 20.562 0.919 1 80.12 10 ALA B CA 1
ATOM 1440 C C . ALA B 1 10 ? -7.566 21.938 0.79 1 80.12 10 ALA B C 1
ATOM 1442 O O . ALA B 1 10 ? -6.34 22.062 0.731 1 80.12 10 ALA B O 1
ATOM 1443 N N . LEU B 1 11 ? -8.406 22.953 0.68 1 80.25 11 LEU B N 1
ATOM 1444 C CA . LEU B 1 11 ? -7.895 24.312 0.573 1 80.25 11 LEU B CA 1
ATOM 1445 C C . LEU B 1 11 ? -7.129 24.703 1.831 1 80.25 11 LEU B C 1
ATOM 1447 O O . LEU B 1 11 ? -6.094 25.375 1.75 1 80.25 11 LEU B O 1
ATOM 1451 N N . GLN B 1 12 ? -7.68 24.328 2.936 1 77.56 12 GLN B N 1
ATOM 1452 C CA . GLN B 1 12 ? -7.047 24.641 4.211 1 77.56 12 GLN B CA 1
ATOM 1453 C C . GLN B 1 12 ? -5.695 23.938 4.34 1 77.56 12 GLN B C 1
ATOM 1455 O O . GLN B 1 12 ? -4.723 24.547 4.797 1 77.56 12 GLN B O 1
ATOM 1460 N N . ASP B 1 13 ? -5.691 22.719 3.934 1 69.81 13 ASP B N 1
ATOM 1461 C CA . ASP B 1 13 ? -4.492 21.891 4.105 1 69.81 13 ASP B CA 1
ATOM 1462 C C . ASP B 1 13 ? -3.508 22.125 2.959 1 69.81 13 ASP B C 1
ATOM 1464 O O . ASP B 1 13 ? -2.32 21.812 3.088 1 69.81 13 ASP B O 1
ATOM 1468 N N . GLY B 1 14 ? -4.027 22.609 1.845 1 67.81 14 GLY B N 1
ATOM 1469 C CA . GLY B 1 14 ? -3.207 22.797 0.66 1 67.81 14 GLY B CA 1
ATOM 1470 C C . GLY B 1 14 ? -3.016 21.531 -0.151 1 67.81 14 GLY B C 1
ATOM 1471 O O . GLY B 1 14 ? -2.266 21.531 -1.13 1 67.81 14 GLY B O 1
ATOM 1472 N N . TYR B 1 15 ? -3.701 20.375 0.327 1 70.19 15 TYR B N 1
ATOM 1473 C CA . TYR B 1 15 ? -3.51 19.094 -0.335 1 70.19 15 TYR B CA 1
ATOM 1474 C C . TYR B 1 15 ? -4.836 18.359 -0.497 1 70.19 15 TYR B C 1
ATOM 1476 O O . TYR B 1 15 ? -5.691 18.406 0.39 1 70.19 15 TYR B O 1
ATOM 1484 N N . LEU B 1 16 ? -5.055 17.75 -1.658 1 73.31 16 LEU B N 1
ATOM 1485 C CA . LEU B 1 16 ? -6.121 16.781 -1.855 1 73.31 16 LEU B CA 1
ATOM 1486 C C . LEU B 1 16 ? -5.613 15.359 -1.62 1 73.31 16 LEU B C 1
ATOM 1488 O O . LEU B 1 16 ? -4.898 14.805 -2.459 1 73.31 16 LEU B O 1
ATOM 1492 N N . THR B 1 17 ? -5.914 14.789 -0.498 1 68.25 17 THR B N 1
ATOM 1493 C CA . THR B 1 17 ? -5.426 13.461 -0.135 1 68.25 17 THR B CA 1
ATOM 1494 C C . THR B 1 17 ? -6.117 12.383 -0.968 1 68.25 17 THR B C 1
ATOM 1496 O O . THR B 1 17 ? -7.18 12.625 -1.543 1 68.25 17 THR B O 1
ATOM 1499 N N . PRO B 1 18 ? -5.488 11.227 -1.033 1 64.06 18 PRO B N 1
ATOM 1500 C CA . PRO B 1 18 ? -6.145 10.133 -1.758 1 64.06 18 PRO B CA 1
ATOM 1501 C C . PRO B 1 18 ? -7.527 9.797 -1.2 1 64.06 18 PRO B C 1
ATOM 1503 O O . PRO B 1 18 ? -8.445 9.492 -1.964 1 64.06 18 PRO B O 1
ATOM 1506 N N . ALA B 1 19 ? -7.664 9.852 0.11 1 66.44 19 ALA B N 1
ATOM 1507 C CA . ALA B 1 19 ? -8.969 9.602 0.707 1 66.44 19 ALA B CA 1
ATOM 1508 C C . ALA B 1 19 ? -10 10.609 0.212 1 66.44 19 ALA B C 1
ATOM 1510 O O . ALA B 1 19 ? -11.133 10.242 -0.115 1 66.44 19 ALA B O 1
ATOM 1511 N N . MET B 1 20 ? -9.539 11.875 0.202 1 71.38 20 MET B N 1
ATOM 1512 C CA . MET B 1 20 ? -10.422 12.93 -0.294 1 71.38 20 MET B CA 1
ATOM 1513 C C . MET B 1 20 ? -10.766 12.703 -1.763 1 71.38 20 MET B C 1
ATOM 1515 O O . MET B 1 20 ? -11.922 12.859 -2.164 1 71.38 20 MET B O 1
ATOM 1519 N N . GLU B 1 21 ? -9.758 12.359 -2.545 1 71.31 21 GLU B N 1
ATOM 1520 C CA . GLU B 1 21 ? -9.953 12.094 -3.967 1 71.31 21 GLU B CA 1
ATOM 1521 C C . GLU B 1 21 ? -10.922 10.938 -4.188 1 71.31 21 GLU B C 1
ATOM 1523 O O . GLU B 1 21 ? -11.812 11.016 -5.035 1 71.31 21 GLU B O 1
ATOM 1528 N N . ALA B 1 22 ? -10.68 9.828 -3.412 1 66.31 22 ALA B N 1
ATOM 1529 C CA . ALA B 1 22 ? -11.555 8.664 -3.518 1 66.31 22 ALA B CA 1
ATOM 1530 C C . ALA B 1 22 ? -12.992 9.016 -3.168 1 66.31 22 ALA B C 1
ATOM 1532 O O . ALA B 1 22 ? -13.93 8.562 -3.828 1 66.31 22 ALA B O 1
ATOM 1533 N N . GLU B 1 23 ? -13.086 9.789 -2.145 1 71.88 23 GLU B N 1
ATOM 1534 C CA . GLU B 1 23 ? -14.422 10.195 -1.714 1 71.88 23 GLU B CA 1
ATOM 1535 C C . GLU B 1 23 ? -15.117 11.039 -2.779 1 71.88 23 GLU B C 1
ATOM 1537 O O . GLU B 1 23 ? -16.312 10.852 -3.047 1 71.88 23 GLU B O 1
ATOM 1542 N N . VAL B 1 24 ? -14.398 11.969 -3.336 1 76.81 24 VAL B N 1
ATOM 1543 C CA . VAL B 1 24 ? -14.953 12.773 -4.414 1 76.81 24 VAL B CA 1
ATOM 1544 C C . VAL B 1 24 ? -15.367 11.875 -5.578 1 76.81 24 VAL B C 1
ATOM 1546 O O . VAL B 1 24 ? -16.453 12.047 -6.145 1 76.81 24 VAL B O 1
ATOM 1549 N N . GLY B 1 25 ? -14.453 10.945 -5.91 1 69.5 25 GLY B N 1
ATOM 1550 C CA . GLY B 1 25 ? -14.766 10 -6.961 1 69.5 25 GLY B CA 1
ATOM 1551 C C . GLY B 1 25 ? -16.031 9.211 -6.691 1 69.5 25 GLY B C 1
ATOM 1552 O O . GLY B 1 25 ? -16.875 9.055 -7.582 1 69.5 25 GLY B O 1
ATOM 1553 N N . ARG B 1 26 ? -16.125 8.664 -5.559 1 67.81 26 ARG B N 1
ATOM 1554 C CA . ARG B 1 26 ? -17.297 7.887 -5.172 1 67.81 26 ARG B CA 1
ATOM 1555 C C . ARG B 1 26 ? -18.578 8.727 -5.289 1 67.81 26 ARG B C 1
ATOM 1557 O O . ARG B 1 26 ? -19.594 8.242 -5.77 1 67.81 26 ARG B O 1
ATOM 1564 N N . LEU B 1 27 ? -18.469 9.953 -4.758 1 68.31 27 LEU B N 1
ATOM 1565 C CA . LEU B 1 27 ? -19.625 10.844 -4.797 1 68.31 27 LEU B CA 1
ATOM 1566 C C . LEU B 1 27 ? -20.047 11.141 -6.234 1 68.31 27 LEU B C 1
ATOM 1568 O O . LEU B 1 27 ? -21.234 11.195 -6.543 1 68.31 27 LEU B O 1
ATOM 1572 N N . CYS B 1 28 ? -19.078 11.141 -7.043 1 69.75 28 CYS B N 1
ATOM 1573 C CA . CYS B 1 28 ? -19.359 11.445 -8.445 1 69.75 28 CYS B CA 1
ATOM 1574 C C . CYS B 1 28 ? -19.844 10.203 -9.188 1 69.75 28 CYS B C 1
ATOM 1576 O O . CYS B 1 28 ? -20.672 10.305 -10.086 1 69.75 28 CYS B O 1
ATOM 1578 N N . GLU B 1 29 ? -19.281 9.016 -8.789 1 61.5 29 GLU B N 1
ATOM 1579 C CA . GLU B 1 29 ? -19.641 7.77 -9.453 1 61.5 29 GLU B CA 1
ATOM 1580 C C . GLU B 1 29 ? -20.984 7.246 -8.969 1 61.5 29 GLU B C 1
ATOM 1582 O O . GLU B 1 29 ? -21.719 6.59 -9.719 1 61.5 29 GLU B O 1
ATOM 1587 N N . SER B 1 30 ? -21.094 7.227 -7.66 1 56.44 30 SER B N 1
ATOM 1588 C CA . SER B 1 30 ? -22.312 6.668 -7.082 1 56.44 30 SER B CA 1
ATOM 1589 C C . SER B 1 30 ? -23.547 7.309 -7.688 1 56.44 30 SER B C 1
ATOM 1591 O O . SER B 1 30 ? -24.656 6.809 -7.512 1 56.44 30 SER B O 1
ATOM 1593 N N . GLY B 1 31 ? -23.344 8.133 -8.625 1 51.81 31 GLY B N 1
ATOM 1594 C CA . GLY B 1 31 ? -24.5 8.734 -9.266 1 51.81 31 GLY B CA 1
ATOM 1595 C C . GLY B 1 31 ? -25.359 9.547 -8.312 1 51.81 31 GLY B C 1
ATOM 1596 O O . GLY B 1 31 ? -26.516 9.828 -8.602 1 51.81 31 GLY B O 1
ATOM 1597 N N . VAL B 1 32 ? -24.859 9.594 -7.137 1 53.5 32 VAL B N 1
ATOM 1598 C CA . VAL B 1 32 ? -25.672 10.414 -6.246 1 53.5 32 VAL B CA 1
ATOM 1599 C C . VAL B 1 32 ? -25.859 11.805 -6.855 1 53.5 32 VAL B C 1
ATOM 1601 O O . VAL B 1 32 ? -24.938 12.359 -7.449 1 53.5 32 VAL B O 1
ATOM 1604 N N . ASP B 1 33 ? -26.984 12.117 -7.191 1 62.97 33 ASP B N 1
ATOM 1605 C CA . ASP B 1 33 ? -27.375 13.406 -7.738 1 62.97 33 ASP B CA 1
ATOM 1606 C C . ASP B 1 33 ? -26.688 14.547 -6.996 1 62.97 33 ASP B C 1
ATOM 1608 O O . ASP B 1 33 ? -27.109 14.945 -5.91 1 62.97 33 ASP B O 1
ATOM 1612 N N . LEU B 1 34 ? -25.547 14.82 -7.332 1 67.06 34 LEU B N 1
ATOM 1613 C CA . LEU B 1 34 ? -24.844 15.992 -6.805 1 67.06 34 LEU B CA 1
ATOM 1614 C C . LEU B 1 34 ? -25.672 17.266 -7.039 1 67.06 34 LEU B C 1
ATOM 1616 O O . LEU B 1 34 ? -26.172 17.484 -8.141 1 67.06 34 LEU B O 1
ATOM 1620 N N . ASP B 1 35 ? -26.141 17.859 -6.02 1 74.31 35 ASP B N 1
ATOM 1621 C CA . ASP B 1 35 ? -26.844 19.125 -6.191 1 74.31 35 ASP B CA 1
ATOM 1622 C C . ASP B 1 35 ? -25.922 20.203 -6.75 1 74.31 35 ASP B C 1
ATOM 1624 O O . ASP B 1 35 ? -24.734 19.953 -7.012 1 74.31 35 ASP B O 1
ATOM 1628 N N . GLN B 1 36 ? -26.547 21.328 -7.07 1 74.81 36 GLN B N 1
ATOM 1629 C CA . GLN B 1 36 ? -25.812 22.438 -7.688 1 74.81 36 GLN B CA 1
ATOM 1630 C C . GLN B 1 36 ? -24.625 22.859 -6.836 1 74.81 36 GLN B C 1
ATOM 1632 O O . GLN B 1 36 ? -23.562 23.188 -7.363 1 74.81 36 GLN B O 1
ATOM 1637 N N . GLY B 1 37 ? -24.828 22.828 -5.527 1 78.62 37 GLY B N 1
ATOM 1638 C CA . GLY B 1 37 ? -23.75 23.219 -4.621 1 78.62 37 GLY B CA 1
ATOM 1639 C C . GLY B 1 37 ? -22.562 22.281 -4.688 1 78.62 37 GLY B C 1
ATOM 1640 O O . GLY B 1 37 ? -21.422 22.719 -4.645 1 78.62 37 GLY B O 1
ATOM 1641 N N . GLU B 1 38 ? -22.859 21.047 -4.852 1 80.06 38 GLU B N 1
ATOM 1642 C CA . GLU B 1 38 ? -21.781 20.062 -4.938 1 80.06 38 GLU B CA 1
ATOM 1643 C C . GLU B 1 38 ? -21.016 20.188 -6.254 1 80.06 38 GLU B C 1
ATOM 1645 O O . GLU B 1 38 ? -19.797 20.016 -6.285 1 80.06 38 GLU B O 1
ATOM 1650 N N . TYR B 1 39 ? -21.828 20.531 -7.242 1 74.5 39 TYR B N 1
ATOM 1651 C CA . TYR B 1 39 ? -21.203 20.75 -8.539 1 74.5 39 TYR B CA 1
ATOM 1652 C C . TYR B 1 39 ? -20.281 21.969 -8.5 1 74.5 39 TYR B C 1
ATOM 1654 O O . TYR B 1 39 ? -19.188 21.938 -9.062 1 74.5 39 TYR B O 1
ATOM 1662 N N . GLU B 1 40 ? -20.703 22.969 -7.859 1 78.5 40 GLU B N 1
ATOM 1663 C CA . GLU B 1 40 ? -19.875 24.172 -7.734 1 78.5 40 GLU B CA 1
ATOM 1664 C C . GLU B 1 40 ? -18.609 23.891 -6.934 1 78.5 40 GLU B C 1
ATOM 1666 O O . GLU B 1 40 ? -17.531 24.391 -7.266 1 78.5 40 GLU B O 1
ATOM 1671 N N . ALA B 1 41 ? -18.812 23.109 -5.859 1 83.12 41 ALA B N 1
ATOM 1672 C CA . ALA B 1 41 ? -17.672 22.75 -5.035 1 83.12 41 ALA B CA 1
ATOM 1673 C C . ALA B 1 41 ? -16.641 21.953 -5.84 1 83.12 41 ALA B C 1
ATOM 1675 O O . ALA B 1 41 ? -15.43 22.172 -5.691 1 83.12 41 ALA B O 1
ATOM 1676 N N . LEU B 1 42 ? -17.125 21.062 -6.645 1 80.19 42 LEU B N 1
ATOM 1677 C CA . LEU B 1 42 ? -16.234 20.297 -7.508 1 80.19 42 LEU B CA 1
ATOM 1678 C C . LEU B 1 42 ? -15.469 21.219 -8.453 1 80.19 42 LEU B C 1
ATOM 1680 O O . LEU B 1 42 ? -14.258 21.062 -8.641 1 80.19 42 LEU B O 1
ATOM 1684 N N . ASP B 1 43 ? -16.188 22.188 -9.055 1 74.06 43 ASP B N 1
ATOM 1685 C CA . ASP B 1 43 ? -15.57 23.156 -9.945 1 74.06 43 ASP B CA 1
ATOM 1686 C C . ASP B 1 43 ? -14.484 23.953 -9.227 1 74.06 43 ASP B C 1
ATOM 1688 O O . ASP B 1 43 ? -13.398 24.156 -9.773 1 74.06 43 ASP B O 1
ATOM 1692 N N . ARG B 1 44 ? -14.742 24.375 -8.047 1 80 44 ARG B N 1
ATOM 1693 C CA . ARG B 1 44 ? -13.781 25.125 -7.254 1 80 44 ARG B CA 1
ATOM 1694 C C . ARG B 1 44 ? -12.57 24.281 -6.895 1 80 44 ARG B C 1
ATOM 1696 O O . ARG B 1 44 ? -11.438 24.766 -6.91 1 80 44 ARG B O 1
ATOM 1703 N N . LEU B 1 45 ? -12.867 23.078 -6.559 1 80.19 45 LEU B N 1
ATOM 1704 C CA . LEU B 1 45 ? -11.773 22.172 -6.262 1 80.19 45 LEU B CA 1
ATOM 1705 C C . LEU B 1 45 ? -10.859 22 -7.473 1 80.19 45 LEU B C 1
ATOM 1707 O O . LEU B 1 45 ? -9.641 22.062 -7.348 1 80.19 45 LEU B O 1
ATOM 1711 N N . MET B 1 46 ? -11.438 21.812 -8.562 1 78.88 46 MET B N 1
ATOM 1712 C CA . MET B 1 46 ? -10.672 21.656 -9.797 1 78.88 46 MET B CA 1
ATOM 1713 C C . MET B 1 46 ? -9.867 22.922 -10.094 1 78.88 46 MET B C 1
ATOM 1715 O O . MET B 1 46 ? -8.695 22.844 -10.469 1 78.88 46 MET B O 1
ATOM 1719 N N . ALA B 1 47 ? -10.508 24.016 -9.93 1 72.38 47 ALA B N 1
ATOM 1720 C CA . ALA B 1 47 ? -9.828 25.281 -10.164 1 72.38 47 ALA B CA 1
ATOM 1721 C C . ALA B 1 47 ? -8.625 25.453 -9.227 1 72.38 47 ALA B C 1
ATOM 1723 O O . ALA B 1 47 ? -7.562 25.891 -9.648 1 72.38 47 ALA B O 1
ATOM 1724 N N . ALA B 1 48 ? -8.82 25.062 -8.008 1 76 48 ALA B N 1
ATOM 1725 C CA . ALA B 1 48 ? -7.75 25.141 -7.02 1 76 48 ALA B CA 1
ATOM 1726 C C . ALA B 1 48 ? -6.602 24.203 -7.375 1 76 48 ALA B C 1
ATOM 1728 O O . ALA B 1 48 ? -5.43 24.531 -7.168 1 76 48 ALA B O 1
ATOM 1729 N N . LEU B 1 49 ? -6.934 23.078 -7.863 1 71.25 49 LEU B N 1
ATOM 1730 C CA . LEU B 1 49 ? -5.918 22.125 -8.305 1 71.25 49 LEU B CA 1
ATOM 1731 C C . LEU B 1 49 ? -5.121 22.688 -9.477 1 71.25 49 LEU B C 1
ATOM 1733 O O . LEU B 1 49 ? -3.895 22.578 -9.508 1 71.25 49 LEU B O 1
ATOM 1737 N N . LEU B 1 50 ? -5.848 23.344 -10.383 1 71 50 LEU B N 1
ATOM 1738 C CA . LEU B 1 50 ? -5.223 23.922 -11.57 1 71 50 LEU B CA 1
ATOM 1739 C C . LEU B 1 50 ? -4.375 25.141 -11.203 1 71 50 LEU B C 1
ATOM 1741 O O . LEU B 1 50 ? -3.307 25.359 -11.781 1 71 50 LEU B O 1
ATOM 1745 N N . ALA B 1 51 ? -4.828 25.844 -10.297 1 69.94 51 ALA B N 1
ATOM 1746 C CA . ALA B 1 51 ? -4.129 27.062 -9.883 1 69.94 51 ALA B CA 1
ATOM 1747 C C . ALA B 1 51 ? -2.939 26.734 -8.992 1 69.94 51 ALA B C 1
ATOM 1749 O O . ALA B 1 51 ? -2.068 27.578 -8.766 1 69.94 51 ALA B O 1
ATOM 1750 N N . GLY B 1 52 ? -2.9 25.484 -8.406 1 70.31 52 GLY B N 1
ATOM 1751 C CA . GLY B 1 52 ? -1.804 25.094 -7.539 1 70.31 52 GLY B CA 1
ATOM 1752 C C . GLY B 1 52 ? -2.045 25.422 -6.078 1 70.31 52 GLY B C 1
ATOM 1753 O O . GLY B 1 52 ? -1.159 25.25 -5.242 1 70.31 52 GLY B O 1
ATOM 1754 N N . ASP B 1 53 ? -3.234 26 -5.777 1 73.31 53 ASP B N 1
ATOM 1755 C CA . ASP B 1 53 ? -3.609 26.281 -4.398 1 73.31 53 ASP B CA 1
ATOM 1756 C C . ASP B 1 53 ? -3.805 24.984 -3.605 1 73.31 53 ASP B C 1
ATOM 1758 O O . ASP B 1 53 ? -3.615 24.969 -2.387 1 73.31 53 ASP B O 1
ATOM 1762 N N . VAL B 1 54 ? -4.309 24 -4.285 1 70.69 54 VAL B N 1
ATOM 1763 C CA . VAL B 1 54 ? -4.418 22.641 -3.777 1 70.69 54 VAL B CA 1
ATOM 1764 C C . VAL B 1 54 ? -3.623 21.688 -4.668 1 70.69 54 VAL B C 1
ATOM 1766 O O . VAL B 1 54 ? -3.701 21.766 -5.895 1 70.69 54 VAL B O 1
ATOM 1769 N N . VAL B 1 55 ? -2.725 21.047 -4.16 1 67 55 VAL B N 1
ATOM 1770 C CA . VAL B 1 55 ? -1.935 20.094 -4.941 1 67 55 VAL B CA 1
ATOM 1771 C C . VAL B 1 55 ? -2.375 18.672 -4.625 1 67 55 VAL B C 1
ATOM 1773 O O . VAL B 1 55 ? -2.527 18.312 -3.457 1 67 55 VAL B O 1
ATOM 1776 N N . ALA B 1 56 ? -2.814 18.062 -5.73 1 62.81 56 ALA B N 1
ATOM 1777 C CA . ALA B 1 56 ? -3.127 16.641 -5.52 1 62.81 56 ALA B CA 1
ATOM 1778 C C . ALA B 1 56 ? -1.895 15.875 -5.051 1 62.81 56 ALA B C 1
ATOM 1780 O O . ALA B 1 56 ? -0.823 15.984 -5.652 1 62.81 56 ALA B O 1
ATOM 1781 N N . MET B 1 57 ? -1.926 15.633 -3.795 1 55.06 57 MET B N 1
ATOM 1782 C CA . MET B 1 57 ? -0.795 14.859 -3.291 1 55.06 57 MET B CA 1
ATOM 1783 C C . MET B 1 57 ? -0.406 13.766 -4.277 1 55.06 57 MET B C 1
ATOM 1785 O O . MET B 1 57 ? -1.257 12.984 -4.715 1 55.06 57 MET B O 1
ATOM 1789 N N . PRO B 1 58 ? 0.661 14.102 -5.133 1 45.31 58 PRO B N 1
ATOM 1790 C CA . PRO B 1 58 ? 1.07 13.078 -6.098 1 45.31 58 PRO B CA 1
ATOM 1791 C C . PRO B 1 58 ? 0.964 11.664 -5.539 1 45.31 58 PRO B C 1
ATOM 1793 O O . PRO B 1 58 ? 1.122 11.461 -4.332 1 45.31 58 PRO B O 1
ATOM 1796 N N . HIS B 1 59 ? 0.336 10.898 -6.223 1 49.34 59 HIS B N 1
ATOM 1797 C CA . HIS B 1 59 ? 0.296 9.484 -5.859 1 49.34 59 HIS B CA 1
ATOM 1798 C C . HIS B 1 59 ? 1.583 9.055 -5.16 1 49.34 59 HIS B C 1
ATOM 1800 O O . HIS B 1 59 ? 2.18 9.836 -4.418 1 49.34 59 HIS B O 1
ATOM 1806 N N . LYS B 1 60 ? 2.521 7.91 -5.727 1 49.12 60 LYS B N 1
ATOM 1807 C CA . LYS B 1 60 ? 3.227 6.914 -4.926 1 49.12 60 LYS B CA 1
ATOM 1808 C C . LYS B 1 60 ? 4.555 7.465 -4.41 1 49.12 60 LYS B C 1
ATOM 1810 O O . LYS B 1 60 ? 5.582 7.348 -5.078 1 49.12 60 LYS B O 1
ATOM 1815 N N . LYS B 1 61 ? 4.566 8.633 -3.783 1 61.91 61 LYS B N 1
ATOM 1816 C CA . LYS B 1 61 ? 5.863 9.016 -3.23 1 61.91 61 LYS B CA 1
ATOM 1817 C C . LYS B 1 61 ? 6.418 7.93 -2.314 1 61.91 61 LYS B C 1
ATOM 1819 O O . LYS B 1 61 ? 7.633 7.746 -2.229 1 61.91 61 LYS B O 1
ATOM 1824 N N . PHE B 1 62 ? 5.551 7.211 -1.732 1 79.75 62 PHE B N 1
ATOM 1825 C CA . PHE B 1 62 ? 6.043 6.031 -1.034 1 79.75 62 PHE B CA 1
ATOM 1826 C C . PHE B 1 62 ? 5.477 4.758 -1.657 1 79.75 62 PHE B C 1
ATOM 1828 O O . PHE B 1 62 ? 4.402 4.785 -2.268 1 79.75 62 PHE B O 1
ATOM 1835 N N . ILE B 1 63 ? 6.277 3.746 -1.689 1 82.75 63 ILE B N 1
ATOM 1836 C CA . ILE B 1 63 ? 5.828 2.453 -2.195 1 82.75 63 ILE B CA 1
ATOM 1837 C C . ILE B 1 63 ? 5.902 1.409 -1.084 1 82.75 63 ILE B C 1
ATOM 1839 O O . ILE B 1 63 ? 6.805 1.45 -0.244 1 82.75 63 ILE B O 1
ATOM 1843 N N . ASN B 1 64 ? 4.863 0.569 -1.05 1 88.75 64 ASN B N 1
ATOM 1844 C CA . ASN B 1 64 ? 4.945 -0.604 -0.186 1 88.75 64 ASN B CA 1
ATOM 1845 C C . ASN B 1 64 ? 5.543 -1.801 -0.919 1 88.75 64 ASN B C 1
ATOM 1847 O O . ASN B 1 64 ? 4.855 -2.473 -1.688 1 88.75 64 ASN B O 1
ATOM 1851 N N . VAL B 1 65 ? 6.797 -2.096 -0.675 1 86.94 65 VAL B N 1
ATOM 1852 C CA . VAL B 1 65 ? 7.543 -3.16 -1.336 1 86.94 65 VAL B CA 1
ATOM 1853 C C . VAL B 1 65 ? 6.852 -4.5 -1.099 1 86.94 65 VAL B C 1
ATOM 1855 O O . VAL B 1 65 ? 6.867 -5.375 -1.967 1 86.94 65 VAL B O 1
ATOM 1858 N N . MET B 1 66 ? 6.18 -4.617 0.003 1 91 66 MET B N 1
ATOM 1859 C CA . MET B 1 66 ? 5.492 -5.863 0.314 1 91 66 MET B CA 1
ATOM 1860 C C . MET B 1 66 ? 4.43 -6.18 -0.735 1 91 66 MET B C 1
ATOM 1862 O O . MET B 1 66 ? 4.18 -7.344 -1.041 1 91 66 MET B O 1
ATOM 1866 N N . GLU B 1 67 ? 3.764 -5.18 -1.297 1 87.5 67 GLU B N 1
ATOM 1867 C CA . GLU B 1 67 ? 2.773 -5.406 -2.346 1 87.5 67 GLU B CA 1
ATOM 1868 C C . GLU B 1 67 ? 3.398 -6.098 -3.555 1 87.5 67 GLU B C 1
ATOM 1870 O O . GLU B 1 67 ? 2.807 -7.016 -4.125 1 87.5 67 GLU B O 1
ATOM 1875 N N . GLU B 1 68 ? 4.59 -5.648 -3.828 1 83.12 68 GLU B N 1
ATOM 1876 C CA . GLU B 1 68 ? 5.293 -6.238 -4.965 1 83.12 68 GLU B CA 1
ATOM 1877 C C . GLU B 1 68 ? 5.66 -7.695 -4.688 1 83.12 68 GLU B C 1
ATOM 1879 O O . GLU B 1 68 ? 5.488 -8.555 -5.551 1 83.12 68 GLU B O 1
ATOM 1884 N N . MET B 1 69 ? 6.215 -7.918 -3.549 1 87.62 69 MET B N 1
ATOM 1885 C CA . MET B 1 69 ? 6.664 -9.258 -3.184 1 87.62 69 MET B CA 1
ATOM 1886 C C . MET B 1 69 ? 5.492 -10.234 -3.145 1 87.62 69 MET B C 1
ATOM 1888 O O . MET B 1 69 ? 5.594 -11.352 -3.664 1 87.62 69 MET B O 1
ATOM 1892 N N . VAL B 1 70 ? 4.387 -9.805 -2.631 1 91.25 70 VAL B N 1
ATOM 1893 C CA . VAL B 1 70 ? 3.207 -10.656 -2.496 1 91.25 70 VAL B CA 1
ATOM 1894 C C . VAL B 1 70 ? 2.613 -10.945 -3.873 1 91.25 70 VAL B C 1
ATOM 1896 O O . VAL B 1 70 ? 2.273 -12.086 -4.184 1 91.25 70 VAL B O 1
ATOM 1899 N N . LEU B 1 71 ? 2.484 -9.93 -4.66 1 84.56 71 LEU B N 1
ATOM 1900 C CA . LEU B 1 71 ? 1.907 -10.125 -5.984 1 84.56 71 LEU B CA 1
ATOM 1901 C C . LEU B 1 71 ? 2.736 -11.109 -6.801 1 84.56 71 LEU B C 1
ATOM 1903 O O . LEU B 1 71 ? 2.186 -11.969 -7.492 1 84.56 71 LEU B O 1
ATOM 1907 N N . THR B 1 72 ? 4.055 -10.953 -6.676 1 80.88 72 THR B N 1
ATOM 1908 C CA . THR B 1 72 ? 4.941 -11.875 -7.375 1 80.88 72 THR B CA 1
ATOM 1909 C C . THR B 1 72 ? 4.711 -13.312 -6.898 1 80.88 72 THR B C 1
ATOM 1911 O O . THR B 1 72 ? 4.652 -14.234 -7.711 1 80.88 72 THR B O 1
ATOM 1914 N N . GLU B 1 73 ? 4.629 -13.453 -5.621 1 86.88 73 GLU B N 1
ATOM 1915 C CA . GLU B 1 73 ? 4.426 -14.773 -5.035 1 86.88 73 GLU B CA 1
ATOM 1916 C C . GLU B 1 73 ? 3.062 -15.344 -5.418 1 86.88 73 GLU B C 1
ATOM 1918 O O . GLU B 1 73 ? 2.941 -16.531 -5.711 1 86.88 73 GLU B O 1
ATOM 1923 N N . VAL B 1 74 ? 2.012 -14.531 -5.398 1 86.44 74 VAL B N 1
ATOM 1924 C CA . VAL B 1 74 ? 0.669 -14.969 -5.754 1 86.44 74 VAL B CA 1
ATOM 1925 C C . VAL B 1 74 ? 0.666 -15.5 -7.188 1 86.44 74 VAL B C 1
ATOM 1927 O O . VAL B 1 74 ? 0.142 -16.594 -7.453 1 86.44 74 VAL B O 1
ATOM 1930 N N . VAL B 1 75 ? 1.23 -14.734 -8.031 1 77.75 75 VAL B N 1
ATOM 1931 C CA . VAL B 1 75 ? 1.265 -15.125 -9.438 1 77.75 75 VAL B CA 1
ATOM 1932 C C . VAL B 1 75 ? 2.033 -16.438 -9.586 1 77.75 75 VAL B C 1
ATOM 1934 O O . VAL B 1 75 ? 1.612 -17.328 -10.32 1 77.75 75 VAL B O 1
ATOM 1937 N N . SER B 1 76 ? 3.135 -16.562 -8.906 1 80.44 76 SER B N 1
ATOM 1938 C CA . SER B 1 76 ? 3.961 -17.766 -8.961 1 80.44 76 SER B CA 1
ATOM 1939 C C . SER B 1 76 ? 3.186 -19 -8.5 1 80.44 76 SER B C 1
ATOM 1941 O O . SER B 1 76 ? 3.229 -20.047 -9.141 1 80.44 76 SER B O 1
ATOM 1943 N N . GLN B 1 77 ? 2.455 -18.891 -7.414 1 84.25 77 GLN B N 1
ATOM 1944 C CA . GLN B 1 77 ? 1.744 -20.031 -6.855 1 84.25 77 GLN B CA 1
ATOM 1945 C C . GLN B 1 77 ? 0.495 -20.359 -7.668 1 84.25 77 GLN B C 1
ATOM 1947 O O . GLN B 1 77 ? 0.141 -21.531 -7.832 1 84.25 77 GLN B O 1
ATOM 1952 N N . VAL B 1 78 ? -0.178 -19.375 -8.109 1 78.25 78 VAL B N 1
ATOM 1953 C CA . VAL B 1 78 ? -1.38 -19.578 -8.906 1 78.25 78 VAL B CA 1
ATOM 1954 C C . VAL B 1 78 ? -1.018 -20.297 -10.211 1 78.25 78 VAL B C 1
ATOM 1956 O O . VAL B 1 78 ? -1.777 -21.141 -10.695 1 78.25 78 VAL B O 1
ATOM 1959 N N . SER B 1 79 ? 0.036 -19.859 -10.766 1 72.56 79 SER B N 1
ATOM 1960 C CA . SER B 1 79 ? 0.465 -20.469 -12.016 1 72.56 79 SER B CA 1
ATOM 1961 C C . SER B 1 79 ? 0.746 -21.953 -11.844 1 72.56 79 SER B C 1
ATOM 1963 O O . SER B 1 79 ? 0.554 -22.734 -12.766 1 72.56 79 SER B O 1
ATOM 1965 N N . LYS B 1 80 ? 1.174 -22.25 -10.695 1 73.69 80 LYS B N 1
ATOM 1966 C CA . LYS B 1 80 ? 1.446 -23.656 -10.398 1 73.69 80 LYS B CA 1
ATOM 1967 C C . LYS B 1 80 ? 0.151 -24.438 -10.203 1 73.69 80 LYS B C 1
ATOM 1969 O O . LYS B 1 80 ? 0.097 -25.641 -10.492 1 73.69 80 LYS B O 1
ATOM 1974 N N . TYR B 1 81 ? -0.941 -23.766 -9.695 1 65.12 81 TYR B N 1
ATOM 1975 C CA . TYR B 1 81 ? -2.244 -24.375 -9.453 1 65.12 81 TYR B CA 1
ATOM 1976 C C . TYR B 1 81 ? -3.059 -24.453 -10.742 1 65.12 81 TYR B C 1
ATOM 1978 O O . TYR B 1 81 ? -3.887 -25.344 -10.914 1 65.12 81 TYR B O 1
ATOM 1986 N N . GLN B 1 82 ? -3.26 -23.266 -11.484 1 59.16 82 GLN B N 1
ATOM 1987 C CA . GLN B 1 82 ? -4.09 -23.172 -12.68 1 59.16 82 GLN B CA 1
ATOM 1988 C C . GLN B 1 82 ? -3.867 -24.375 -13.602 1 59.16 82 GLN B C 1
ATOM 1990 O O . GLN B 1 82 ? -4.762 -24.75 -14.359 1 59.16 82 GLN B O 1
ATOM 1995 N N . LYS B 1 83 ? -2.738 -25.016 -13.484 1 56.31 83 LYS B N 1
ATOM 1996 C CA . LYS B 1 83 ? -2.66 -26.219 -14.305 1 56.31 83 LYS B CA 1
ATOM 1997 C C . LYS B 1 83 ? -3.725 -27.234 -13.898 1 56.31 83 LYS B C 1
ATOM 1999 O O . LYS B 1 83 ? -4.008 -28.188 -14.641 1 56.31 83 LYS B O 1
ATOM 2004 N N . THR B 1 84 ? -4.543 -26.953 -12.852 1 51.75 84 THR B N 1
ATOM 2005 C CA . THR B 1 84 ? -5.441 -28.016 -12.383 1 51.75 84 THR B CA 1
ATOM 2006 C C . THR B 1 84 ? -6.855 -27.469 -12.195 1 51.75 84 THR B C 1
ATOM 2008 O O . THR B 1 84 ? -7.789 -28.234 -11.945 1 51.75 84 THR B O 1
ATOM 2011 N N . THR B 1 85 ? -6.977 -26.125 -12.07 1 55.41 85 THR B N 1
ATOM 2012 C CA . THR B 1 85 ? -8.305 -25.656 -11.695 1 55.41 85 THR B CA 1
ATOM 2013 C C . THR B 1 85 ? -8.914 -24.797 -12.797 1 55.41 85 THR B C 1
ATOM 2015 O O . THR B 1 85 ? -8.188 -24.172 -13.57 1 55.41 85 THR B O 1
ATOM 2018 N N . GLU B 1 86 ? -10.227 -24.922 -13.07 1 56.78 86 GLU B N 1
ATOM 2019 C CA . GLU B 1 86 ? -10.992 -24.156 -14.055 1 56.78 86 GLU B CA 1
ATOM 2020 C C . GLU B 1 86 ? -11.141 -22.703 -13.641 1 56.78 86 GLU B C 1
ATOM 2022 O O . GLU B 1 86 ? -11.273 -21.828 -14.492 1 56.78 86 GLU B O 1
ATOM 2027 N N . LYS B 1 87 ? -11.258 -22.469 -12.328 1 58.03 87 LYS B N 1
ATOM 2028 C CA . LYS B 1 87 ? -11.562 -21.109 -11.891 1 58.03 87 LYS B CA 1
ATOM 2029 C C . LYS B 1 87 ? -10.289 -20.312 -11.633 1 58.03 87 LYS B C 1
ATOM 2031 O O . LYS B 1 87 ? -9.375 -20.797 -10.953 1 58.03 87 LYS B O 1
ATOM 2036 N N . GLN B 1 88 ? -10.117 -19.203 -12.328 1 66.25 88 GLN B N 1
ATOM 2037 C CA . GLN B 1 88 ? -8.961 -18.344 -12.117 1 66.25 88 GLN B CA 1
ATOM 2038 C C . GLN B 1 88 ? -9.086 -17.562 -10.805 1 66.25 88 GLN B C 1
ATOM 2040 O O . GLN B 1 88 ? -10.055 -16.844 -10.594 1 66.25 88 GLN B O 1
ATOM 2045 N N . PRO B 1 89 ? -8.25 -17.938 -9.867 1 72.56 89 PRO B N 1
ATOM 2046 C CA . PRO B 1 89 ? -8.336 -17.266 -8.57 1 72.56 89 PRO B CA 1
ATOM 2047 C C . PRO B 1 89 ? -8.195 -15.75 -8.68 1 72.56 89 PRO B C 1
ATOM 2049 O O . PRO B 1 89 ? -7.531 -15.25 -9.594 1 72.56 89 PRO B O 1
ATOM 2052 N N . ASP B 1 90 ? -8.992 -15.055 -7.965 1 79 90 ASP B N 1
ATOM 2053 C CA . ASP B 1 90 ? -8.883 -13.602 -7.879 1 79 90 ASP B CA 1
ATOM 2054 C C . ASP B 1 90 ? -7.574 -13.195 -7.199 1 79 90 ASP B C 1
ATOM 2056 O O . ASP B 1 90 ? -7.434 -13.32 -5.98 1 79 90 ASP B O 1
ATOM 2060 N N . ILE B 1 91 ? -6.676 -12.742 -7.891 1 82 91 ILE B N 1
ATOM 2061 C CA . ILE B 1 91 ? -5.332 -12.398 -7.43 1 82 91 ILE B CA 1
ATOM 2062 C C . ILE B 1 91 ? -5.414 -11.312 -6.359 1 82 91 ILE B C 1
ATOM 2064 O O . ILE B 1 91 ? -4.68 -11.352 -5.371 1 82 91 ILE B O 1
ATOM 2068 N N . ALA B 1 92 ? -6.379 -10.406 -6.578 1 83.31 92 ALA B N 1
ATOM 2069 C CA . ALA B 1 92 ? -6.512 -9.281 -5.652 1 83.31 92 ALA B CA 1
ATOM 2070 C C . ALA B 1 92 ? -6.953 -9.758 -4.273 1 83.31 92 ALA B C 1
ATOM 2072 O O . ALA B 1 92 ? -6.445 -9.289 -3.254 1 83.31 92 ALA B O 1
ATOM 2073 N N . ASP B 1 93 ? -7.828 -10.695 -4.285 1 85.81 93 ASP B N 1
ATOM 2074 C CA . ASP B 1 93 ? -8.328 -11.234 -3.023 1 85.81 93 ASP B CA 1
ATOM 2075 C C . ASP B 1 93 ? -7.234 -11.977 -2.268 1 85.81 93 ASP B C 1
ATOM 2077 O O . ASP B 1 93 ? -7.109 -11.844 -1.049 1 85.81 93 ASP B O 1
ATOM 2081 N N . ILE B 1 94 ? -6.504 -12.703 -2.99 1 87.06 94 ILE B N 1
ATOM 2082 C CA . ILE B 1 94 ? -5.43 -13.484 -2.381 1 87.06 94 ILE B CA 1
ATOM 2083 C C . ILE B 1 94 ? -4.348 -12.539 -1.855 1 87.06 94 ILE B C 1
ATOM 2085 O O . ILE B 1 94 ? -3.854 -12.719 -0.738 1 87.06 94 ILE B O 1
ATOM 2089 N N . ALA B 1 95 ? -4.039 -11.57 -2.689 1 89.44 95 ALA B N 1
ATOM 2090 C CA . ALA B 1 95 ? -3.025 -10.602 -2.291 1 89.44 95 ALA B CA 1
ATOM 2091 C C . ALA B 1 95 ? -3.461 -9.828 -1.048 1 89.44 95 ALA B C 1
ATOM 2093 O O . ALA B 1 95 ? -2.68 -9.664 -0.108 1 89.44 95 ALA B O 1
ATOM 2094 N N . ALA B 1 96 ? -4.723 -9.383 -1.053 1 89.38 96 ALA B N 1
ATOM 2095 C CA . ALA B 1 96 ? -5.227 -8.633 0.093 1 89.38 96 ALA B CA 1
ATOM 2096 C C . ALA B 1 96 ? -5.215 -9.484 1.358 1 89.38 96 ALA B C 1
ATOM 2098 O O . ALA B 1 96 ? -4.891 -8.992 2.441 1 89.38 96 ALA B O 1
ATOM 2099 N N . TYR B 1 97 ? -5.566 -10.727 1.215 1 87.94 97 TYR B N 1
ATOM 2100 C CA . TYR B 1 97 ? -5.516 -11.648 2.344 1 87.94 97 TYR B CA 1
ATOM 2101 C C . TYR B 1 97 ? -4.109 -11.719 2.926 1 87.94 97 TYR B C 1
ATOM 2103 O O . TYR B 1 97 ? -3.924 -11.602 4.141 1 87.94 97 TYR B O 1
ATOM 2111 N N . ALA B 1 98 ? -3.158 -11.93 2.086 1 91.19 98 ALA B N 1
ATOM 2112 C CA . ALA B 1 98 ? -1.772 -12.062 2.527 1 91.19 98 ALA B CA 1
ATOM 2113 C C . ALA B 1 98 ? -1.249 -10.742 3.092 1 91.19 98 ALA B C 1
ATOM 2115 O O . ALA B 1 98 ? -0.646 -10.719 4.168 1 91.19 98 ALA B O 1
ATOM 2116 N N . LEU B 1 99 ? -1.484 -9.641 2.398 1 92.31 99 LEU B N 1
ATOM 2117 C CA . LEU B 1 99 ? -0.962 -8.328 2.775 1 92.31 99 LEU B CA 1
ATOM 2118 C C . LEU B 1 99 ? -1.472 -7.914 4.152 1 92.31 99 LEU B C 1
ATOM 2120 O O . LEU B 1 99 ? -0.756 -7.262 4.91 1 92.31 99 LEU B O 1
ATOM 2124 N N . ASN B 1 100 ? -2.645 -8.312 4.473 1 88.56 100 ASN B N 1
ATOM 2125 C CA . ASN B 1 100 ? -3.229 -7.961 5.766 1 88.56 100 ASN B CA 1
ATOM 2126 C C . ASN B 1 100 ? -2.602 -8.766 6.898 1 88.56 100 ASN B C 1
ATOM 2128 O O . ASN B 1 100 ? -2.861 -8.5 8.07 1 88.56 100 ASN B O 1
ATOM 2132 N N . ARG B 1 101 ? -1.769 -9.633 6.562 1 85.62 101 ARG B N 1
ATOM 2133 C CA . ARG B 1 101 ? -1.15 -10.516 7.551 1 85.62 101 ARG B CA 1
ATOM 2134 C C . ARG B 1 101 ? 0.371 -10.43 7.477 1 85.62 101 ARG B C 1
ATOM 2136 O O . ARG B 1 101 ? 1.069 -11.266 8.055 1 85.62 101 ARG B O 1
ATOM 2143 N N . LEU B 1 102 ? 0.882 -9.484 6.77 1 89.75 102 LEU B N 1
ATOM 2144 C CA . LEU B 1 102 ? 2.314 -9.258 6.609 1 89.75 102 LEU B CA 1
ATOM 2145 C C . LEU B 1 102 ? 2.686 -7.836 7.004 1 89.75 102 LEU B C 1
ATOM 2147 O O . LEU B 1 102 ? 1.89 -6.91 6.832 1 89.75 102 LEU B O 1
ATOM 2151 N N . PRO B 1 103 ? 3.887 -7.699 7.523 1 88 103 PRO B N 1
ATOM 2152 C CA . PRO B 1 103 ? 4.301 -6.332 7.84 1 88 103 PRO B CA 1
ATOM 2153 C C . PRO B 1 103 ? 4.508 -5.477 6.59 1 88 103 PRO B C 1
ATOM 2155 O O . PRO B 1 103 ? 5.02 -5.965 5.578 1 88 103 PRO B O 1
ATOM 2158 N N . PRO B 1 104 ? 4.062 -4.211 6.672 1 90.88 104 PRO B N 1
ATOM 2159 C CA . PRO B 1 104 ? 4.344 -3.32 5.543 1 90.88 104 PRO B CA 1
ATOM 2160 C C . PRO B 1 104 ? 5.828 -2.982 5.414 1 90.88 104 PRO B C 1
ATOM 2162 O O . PRO B 1 104 ? 6.555 -2.984 6.41 1 90.88 104 PRO B O 1
ATOM 2165 N N . LEU B 1 105 ? 6.219 -2.705 4.203 1 91.5 105 LEU B N 1
ATOM 2166 C CA . LEU B 1 105 ? 7.578 -2.285 3.887 1 91.5 105 LEU B CA 1
ATOM 2167 C C . LEU B 1 105 ? 7.57 -1.049 2.994 1 91.5 105 LEU B C 1
ATOM 2169 O O . LEU B 1 105 ? 7.961 -1.118 1.827 1 91.5 105 LEU B O 1
ATOM 2173 N N . TYR B 1 106 ? 7.223 0.033 3.557 1 89.19 106 TYR B N 1
ATOM 2174 C CA . TYR B 1 106 ? 7.141 1.269 2.785 1 89.19 106 TYR B CA 1
ATOM 2175 C C . TYR B 1 106 ? 8.516 1.912 2.637 1 89.19 106 TYR B C 1
ATOM 2177 O O . TYR B 1 106 ? 9.312 1.908 3.576 1 89.19 106 TYR B O 1
ATOM 2185 N N . ALA B 1 107 ? 8.789 2.393 1.518 1 85.06 107 ALA B N 1
ATOM 2186 C CA . ALA B 1 107 ? 9.992 3.154 1.178 1 85.06 107 ALA B CA 1
ATOM 2187 C C . ALA B 1 107 ? 9.641 4.383 0.341 1 85.06 107 ALA B C 1
ATOM 2189 O O . ALA B 1 107 ? 8.641 4.383 -0.383 1 85.06 107 ALA B O 1
ATOM 2190 N N . THR B 1 108 ? 10.5 5.395 0.551 1 82.75 108 THR B N 1
ATOM 2191 C CA . THR B 1 108 ? 10.227 6.629 -0.177 1 82.75 108 THR B CA 1
ATOM 2192 C C . THR B 1 108 ? 11.328 6.914 -1.195 1 82.75 108 THR B C 1
ATOM 2194 O O . THR B 1 108 ? 11.266 7.906 -1.921 1 82.75 108 THR B O 1
ATOM 2197 N N . SER B 1 109 ? 12.352 6.121 -1.205 1 75.38 109 SER B N 1
ATOM 2198 C CA . SER B 1 109 ? 13.445 6.238 -2.166 1 75.38 109 SER B CA 1
ATOM 2199 C C . SER B 1 109 ? 13.75 4.895 -2.826 1 75.38 109 SER B C 1
ATOM 2201 O O . SER B 1 109 ? 13.32 3.848 -2.338 1 75.38 109 SER B O 1
ATOM 2203 N N . GLU B 1 110 ? 14.438 4.969 -3.922 1 74.94 110 GLU B N 1
ATOM 2204 C CA . GLU B 1 110 ? 14.836 3.74 -4.602 1 74.94 110 GLU B CA 1
ATOM 2205 C C . GLU B 1 110 ? 15.758 2.898 -3.725 1 74.94 110 GLU B C 1
ATOM 2207 O O . GLU B 1 110 ? 15.633 1.674 -3.674 1 74.94 110 GLU B O 1
ATOM 2212 N N . GLU B 1 111 ? 16.688 3.613 -3.197 1 77.62 111 GLU B N 1
ATOM 2213 C CA . GLU B 1 111 ? 17.594 2.922 -2.293 1 77.62 111 GLU B CA 1
ATOM 2214 C C . GLU B 1 111 ? 16.844 2.262 -1.144 1 77.62 111 GLU B C 1
ATOM 2216 O O . GLU B 1 111 ? 17.141 1.124 -0.771 1 77.62 111 GLU B O 1
ATOM 2221 N N . GLY B 1 112 ? 15.867 3.012 -0.585 1 82.56 112 GLY B N 1
ATOM 2222 C CA . GLY B 1 112 ? 15.031 2.449 0.465 1 82.56 112 GLY B CA 1
ATOM 2223 C C . GLY B 1 112 ? 14.219 1.251 0.006 1 82.56 112 GLY B C 1
ATOM 2224 O O . GLY B 1 112 ? 14.086 0.267 0.737 1 82.56 112 GLY B O 1
ATOM 2225 N N . ALA B 1 113 ? 13.734 1.354 -1.174 1 81.88 113 ALA B N 1
ATOM 2226 C CA . ALA B 1 113 ? 12.953 0.258 -1.74 1 81.88 113 ALA B CA 1
ATOM 2227 C C . ALA B 1 113 ? 13.82 -0.983 -1.948 1 81.88 113 ALA B C 1
ATOM 2229 O O . ALA B 1 113 ? 13.398 -2.1 -1.644 1 81.88 113 ALA B O 1
ATOM 2230 N N . GLU B 1 114 ? 15.008 -0.729 -2.486 1 79.56 114 GLU B N 1
ATOM 2231 C CA . GLU B 1 114 ? 15.922 -1.847 -2.697 1 79.56 114 GLU B CA 1
ATOM 2232 C C . GLU B 1 114 ? 16.297 -2.514 -1.376 1 79.56 114 GLU B C 1
ATOM 2234 O O . GLU B 1 114 ? 16.359 -3.742 -1.293 1 79.56 114 GLU B O 1
ATOM 2239 N N . TYR B 1 115 ? 16.562 -1.676 -0.476 1 84.38 115 TYR B N 1
ATOM 2240 C CA . TYR B 1 115 ? 16.859 -2.191 0.856 1 84.38 115 TYR B CA 1
ATOM 2241 C C . TYR B 1 115 ? 15.703 -3.043 1.378 1 84.38 115 TYR B C 1
ATOM 2243 O O . TYR B 1 115 ? 15.922 -4.141 1.897 1 84.38 115 TYR B O 1
ATOM 2251 N N . GLN B 1 116 ? 14.453 -2.539 1.307 1 87.31 116 GLN B N 1
ATOM 2252 C CA . GLN B 1 116 ? 13.266 -3.258 1.76 1 87.31 116 GLN B CA 1
ATOM 2253 C C . GLN B 1 116 ? 13.078 -4.551 0.973 1 87.31 116 GLN B C 1
ATOM 2255 O O . GLN B 1 116 ? 12.656 -5.566 1.531 1 87.31 116 GLN B O 1
ATOM 2260 N N . ARG B 1 117 ? 13.398 -4.527 -0.252 1 83.06 117 ARG B N 1
ATOM 2261 C CA . ARG B 1 117 ? 13.297 -5.73 -1.07 1 83.06 117 ARG B CA 1
ATOM 2262 C C . ARG B 1 117 ? 14.258 -6.809 -0.583 1 83.06 117 ARG B C 1
ATOM 2264 O O . ARG B 1 117 ? 13.891 -7.98 -0.484 1 83.06 117 ARG B O 1
ATOM 2271 N N . GLN B 1 118 ? 15.461 -6.371 -0.415 1 84.56 118 GLN B N 1
ATOM 2272 C CA . GLN B 1 118 ? 16.469 -7.301 0.083 1 84.56 118 GLN B CA 1
ATOM 2273 C C . GLN B 1 118 ? 16.062 -7.883 1.433 1 84.56 118 GLN B C 1
ATOM 2275 O O . GLN B 1 118 ? 16.188 -9.094 1.653 1 84.56 118 GLN B O 1
ATOM 2280 N N . ARG B 1 119 ? 15.555 -7.055 2.207 1 84.88 119 ARG B N 1
ATOM 2281 C CA . ARG B 1 119 ? 15.078 -7.488 3.516 1 84.88 119 ARG B CA 1
ATOM 2282 C C . ARG B 1 119 ? 13.938 -8.492 3.379 1 84.88 119 ARG B C 1
ATOM 2284 O O . ARG B 1 119 ? 13.922 -9.516 4.07 1 84.88 119 ARG B O 1
ATOM 2291 N N . ALA B 1 120 ? 13.016 -8.18 2.578 1 87.19 120 ALA B N 1
ATOM 2292 C CA . ALA B 1 120 ? 11.883 -9.07 2.346 1 87.19 120 ALA B CA 1
ATOM 2293 C C . ALA B 1 120 ? 12.344 -10.438 1.854 1 87.19 120 ALA B C 1
ATOM 2295 O O . ALA B 1 120 ? 11.883 -11.469 2.344 1 87.19 120 ALA B O 1
ATOM 2296 N N . SER B 1 121 ? 13.305 -10.453 0.986 1 85.44 121 SER B N 1
ATOM 2297 C CA . SER B 1 121 ? 13.805 -11.688 0.389 1 85.44 121 SER B CA 1
ATOM 2298 C C . SER B 1 121 ? 14.586 -12.516 1.405 1 85.44 121 SER B C 1
ATOM 2300 O O . SER B 1 121 ? 14.523 -13.75 1.387 1 85.44 121 SER B O 1
ATOM 2302 N N . GLU B 1 122 ? 15.234 -11.836 2.225 1 85.44 122 GLU B N 1
ATOM 2303 C CA . GLU B 1 122 ? 16.109 -12.531 3.166 1 85.44 122 GLU B CA 1
ATOM 2304 C C . GLU B 1 122 ? 15.352 -12.969 4.41 1 85.44 122 GLU B C 1
ATOM 2306 O O . GLU B 1 122 ? 15.586 -14.055 4.945 1 85.44 122 GLU B O 1
ATOM 2311 N N . GLU B 1 123 ? 14.391 -12.133 4.809 1 85.31 123 GLU B N 1
ATOM 2312 C CA . GLU B 1 123 ? 13.828 -12.352 6.141 1 85.31 123 GLU B CA 1
ATOM 2313 C C . GLU B 1 123 ? 12.359 -12.773 6.059 1 85.31 123 GLU B C 1
ATOM 2315 O O . GLU B 1 123 ? 11.836 -13.391 6.984 1 85.31 123 GLU B O 1
ATOM 2320 N N . LEU B 1 124 ? 11.703 -12.484 4.93 1 89.88 124 LEU B N 1
ATOM 2321 C CA . LEU B 1 124 ? 10.25 -12.602 4.98 1 89.88 124 LEU B CA 1
ATOM 2322 C C . LEU B 1 124 ? 9.742 -13.539 3.887 1 89.88 124 LEU B C 1
ATOM 2324 O O . LEU B 1 124 ? 8.531 -13.727 3.742 1 89.88 124 LEU B O 1
ATOM 2328 N N . GLU B 1 125 ? 10.641 -14.094 3.119 1 87.5 125 GLU B N 1
ATOM 2329 C CA . GLU B 1 125 ? 10.242 -14.891 1.96 1 87.5 125 GLU B CA 1
ATOM 2330 C C . GLU B 1 125 ? 9.328 -16.047 2.367 1 87.5 125 GLU B C 1
ATOM 2332 O O . GLU B 1 125 ? 8.297 -16.266 1.74 1 87.5 125 GLU B O 1
ATOM 2337 N N . PHE B 1 126 ? 9.711 -16.812 3.326 1 87.62 126 PHE B N 1
ATOM 2338 C CA . PHE B 1 126 ? 8.922 -17.969 3.758 1 87.62 126 PHE B CA 1
ATOM 2339 C C . PHE B 1 126 ? 7.551 -17.516 4.258 1 87.62 126 PHE B C 1
ATOM 2341 O O . PHE B 1 126 ? 6.539 -18.156 3.951 1 87.62 126 PHE B O 1
ATOM 2348 N N . LEU B 1 127 ? 7.508 -16.484 5.043 1 89.25 127 LEU B N 1
ATOM 2349 C CA . LEU B 1 127 ? 6.25 -15.953 5.566 1 89.25 127 LEU B CA 1
ATOM 2350 C C . LEU B 1 127 ? 5.332 -15.508 4.434 1 89.25 127 LEU B C 1
ATOM 2352 O O . LEU B 1 127 ? 4.125 -15.75 4.473 1 89.25 127 LEU B O 1
ATOM 2356 N N . ILE B 1 128 ? 5.887 -14.859 3.484 1 91.75 128 ILE B N 1
ATOM 2357 C CA . ILE B 1 128 ? 5.125 -14.422 2.318 1 91.75 128 ILE B CA 1
ATOM 2358 C C . ILE B 1 128 ? 4.539 -15.633 1.603 1 91.75 128 ILE B C 1
ATOM 2360 O O . ILE B 1 128 ? 3.346 -15.656 1.284 1 91.75 128 ILE B O 1
ATOM 2364 N N . GLN B 1 129 ? 5.402 -16.625 1.371 1 91.5 129 GLN B N 1
ATOM 2365 C CA . GLN B 1 129 ? 4.945 -17.844 0.708 1 91.5 129 GLN B CA 1
ATOM 2366 C C . GLN B 1 129 ? 3.799 -18.484 1.476 1 91.5 129 GLN B C 1
ATOM 2368 O O . GLN B 1 129 ? 2.807 -18.906 0.879 1 91.5 129 GLN B O 1
ATOM 2373 N N . GLN B 1 130 ? 3.928 -18.516 2.732 1 90.31 130 GLN B N 1
ATOM 2374 C CA . GLN B 1 130 ? 2.928 -19.156 3.574 1 90.31 130 GLN B CA 1
ATOM 2375 C C . GLN B 1 130 ? 1.609 -18.391 3.551 1 90.31 130 GLN B C 1
ATOM 2377 O O . GLN B 1 130 ? 0.539 -18.984 3.424 1 90.31 130 GLN B O 1
ATOM 2382 N N . GLN B 1 131 ? 1.639 -17.109 3.686 1 89.75 131 GLN B N 1
ATOM 2383 C CA . GLN B 1 131 ? 0.418 -16.312 3.711 1 89.75 131 GLN B CA 1
ATOM 2384 C C . GLN B 1 131 ? -0.303 -16.359 2.367 1 89.75 131 GLN B C 1
ATOM 2386 O O . GLN B 1 131 ? -1.535 -16.375 2.316 1 89.75 131 GLN B O 1
ATOM 2391 N N . VAL B 1 132 ? 0.473 -16.375 1.339 1 90.94 132 VAL B N 1
ATOM 2392 C CA . VAL B 1 132 ? -0.128 -16.5 0.014 1 90.94 132 VAL B CA 1
ATOM 2393 C C . VAL B 1 132 ? -0.763 -17.875 -0.142 1 90.94 132 VAL B C 1
ATOM 2395 O O . VAL B 1 132 ? -1.884 -18 -0.641 1 90.94 132 VAL B O 1
ATOM 2398 N N . LYS B 1 133 ? -0.043 -18.859 0.255 1 89.88 133 LYS B N 1
ATOM 2399 C CA . LYS B 1 133 ? -0.583 -20.219 0.207 1 89.88 133 LYS B CA 1
ATOM 2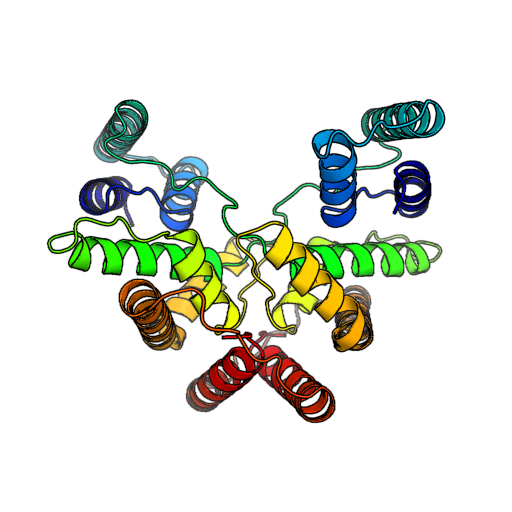400 C C . LYS B 1 133 ? -1.89 -20.312 0.989 1 89.88 133 LYS B C 1
ATOM 2402 O O . LYS B 1 133 ? -2.852 -20.922 0.524 1 89.88 133 LYS B O 1
ATOM 2407 N N . ASP B 1 134 ? -1.876 -19.781 2.148 1 87.62 134 ASP B N 1
ATOM 2408 C CA . ASP B 1 134 ? -3.088 -19.766 2.961 1 87.62 134 ASP B CA 1
ATOM 2409 C C . ASP B 1 134 ? -4.219 -19.031 2.248 1 87.62 134 ASP B C 1
ATOM 2411 O O . ASP B 1 134 ? -5.371 -19.469 2.289 1 87.62 134 ASP B O 1
ATOM 2415 N N . GLY B 1 135 ? -3.9 -17.891 1.711 1 87.19 135 GLY B N 1
ATOM 2416 C CA . GLY B 1 135 ? -4.891 -17.156 0.945 1 87.19 135 GLY B CA 1
ATOM 2417 C C . GLY B 1 135 ? -5.465 -17.953 -0.212 1 87.19 135 GLY B C 1
ATOM 2418 O O . GLY B 1 135 ? -6.672 -17.922 -0.456 1 87.19 135 GLY B O 1
ATOM 2419 N N . LEU B 1 136 ? -4.598 -18.672 -0.894 1 86.62 136 LEU B N 1
ATOM 2420 C CA . LEU B 1 136 ? -5.027 -19.531 -1.989 1 86.62 136 LEU B CA 1
ATOM 2421 C C . LEU B 1 136 ? -5.953 -20.641 -1.482 1 86.62 136 LEU B C 1
ATOM 2423 O O . LEU B 1 136 ? -6.973 -20.938 -2.111 1 86.62 136 LEU B O 1
ATOM 2427 N N . GLY B 1 137 ? -5.555 -21.281 -0.439 1 84.25 137 GLY B N 1
ATOM 2428 C CA . GLY B 1 137 ? -6.398 -22.297 0.17 1 84.25 137 GLY B CA 1
ATOM 2429 C C . GLY B 1 137 ? -7.781 -21.797 0.531 1 84.25 137 GLY B C 1
ATOM 2430 O O . GLY B 1 137 ? -8.781 -22.469 0.29 1 84.25 137 GLY B O 1
ATOM 2431 N N . ARG B 1 138 ? -7.809 -20.688 1.115 1 79.81 138 ARG B N 1
ATOM 2432 C CA . ARG B 1 138 ? -9.086 -20.094 1.488 1 79.81 138 ARG B CA 1
ATOM 2433 C C . ARG B 1 138 ? -9.938 -19.797 0.256 1 79.81 138 ARG B C 1
ATOM 2435 O O . ARG B 1 138 ? -11.164 -19.922 0.301 1 79.81 138 ARG B O 1
ATOM 2442 N N . TYR B 1 139 ? -9.25 -19.297 -0.702 1 76.69 139 TYR B N 1
ATOM 2443 C CA . TYR B 1 139 ? -9.945 -18.984 -1.944 1 76.69 139 TYR B CA 1
ATOM 2444 C C . TYR B 1 139 ? -10.57 -20.234 -2.549 1 76.69 139 TYR B C 1
ATOM 2446 O O . TYR B 1 139 ? -11.703 -20.203 -3.023 1 76.69 139 TYR B O 1
ATOM 2454 N N . PHE B 1 140 ? -9.828 -21.297 -2.514 1 74.75 140 PHE B N 1
ATOM 2455 C CA . PHE B 1 140 ? -10.32 -22.516 -3.131 1 74.75 140 PHE B CA 1
ATOM 2456 C C . PHE B 1 140 ? -11.25 -23.266 -2.184 1 74.75 140 PHE B C 1
ATOM 2458 O O . PHE B 1 140 ? -12.148 -23.984 -2.625 1 74.75 140 PHE B O 1
ATOM 2465 N N . ASP B 1 141 ? -10.836 -23.25 -0.8 1 67.31 141 ASP B N 1
ATOM 2466 C CA . ASP B 1 141 ? -11.719 -23.922 0.154 1 67.31 141 ASP B CA 1
ATOM 2467 C C . ASP B 1 141 ? -13.031 -23.156 0.316 1 67.31 141 ASP B C 1
ATOM 2469 O O . ASP B 1 141 ? -13.93 -23.594 1.037 1 67.31 141 ASP B O 1
ATOM 2473 N N . ARG B 1 142 ? -12.969 -21.859 0.125 1 55.09 142 ARG B N 1
ATOM 2474 C CA . ARG B 1 142 ? -14.164 -21.078 0.39 1 55.09 142 ARG B CA 1
ATOM 2475 C C . ARG B 1 142 ? -15.422 -21.859 0.029 1 55.09 142 ARG B C 1
ATOM 2477 O O . ARG B 1 142 ? -15.719 -22.062 -1.151 1 55.09 142 ARG B O 1
ATOM 2484 N N . PRO B 1 143 ? -15.766 -22.719 0.99 1 43.28 143 PRO B N 1
ATOM 2485 C CA . PRO B 1 143 ? -17.219 -22.828 0.976 1 43.28 143 PRO B CA 1
ATOM 2486 C C . PRO B 1 143 ? -17.906 -21.484 0.764 1 43.28 143 PRO B C 1
ATOM 2488 O O . PRO B 1 143 ? -17.281 -20.438 0.923 1 43.28 143 PRO B O 1
ATOM 2491 N N . GLN B 1 144 ? -19.266 -21.344 0.555 1 38.12 144 GLN B N 1
ATOM 2492 C CA . GLN B 1 144 ? -20.109 -20.156 0.576 1 38.12 144 GLN B CA 1
ATOM 2493 C C . GLN B 1 144 ? -19.625 -19.141 1.62 1 38.12 144 GLN B C 1
ATOM 2495 O O . GLN B 1 144 ? -18.844 -19.5 2.506 1 38.12 144 GLN B O 1
ATOM 2500 N N . ILE B 1 145 ? -20.25 -17.906 1.812 1 36.91 145 ILE B N 1
ATOM 2501 C CA . ILE B 1 145 ? -20.266 -16.641 2.529 1 36.91 145 ILE B CA 1
ATOM 2502 C C . ILE B 1 145 ? -19.969 -16.875 4.008 1 36.91 145 ILE B C 1
ATOM 2504 O O . ILE B 1 145 ? -20.844 -17.312 4.762 1 36.91 145 ILE B O 1
ATOM 2508 N N . ALA B 1 146 ? -19.125 -17.609 4.527 1 35.66 146 ALA B N 1
ATOM 2509 C CA . ALA B 1 146 ? -19.203 -17.844 5.969 1 35.66 146 ALA B CA 1
ATOM 2510 C C . ALA B 1 146 ? -19.188 -16.531 6.742 1 35.66 146 ALA B C 1
ATOM 2512 O O . ALA B 1 146 ? -18.578 -15.555 6.309 1 35.66 146 ALA B O 1
ATOM 2513 N N . ASP B 1 147 ? -20.109 -16.297 7.664 1 34.09 147 ASP B N 1
ATOM 2514 C CA . ASP B 1 147 ? -20.422 -15.211 8.594 1 34.09 147 ASP B CA 1
ATOM 2515 C C . ASP B 1 147 ? -19.188 -14.766 9.359 1 34.09 147 ASP B C 1
ATOM 2517 O O . ASP B 1 147 ? -18.594 -15.555 10.102 1 34.09 147 ASP B O 1
ATOM 2521 N N . ARG B 1 148 ? -18.328 -14.188 8.875 1 34.84 148 ARG B N 1
ATOM 2522 C CA . ARG B 1 148 ? -17.172 -13.609 9.539 1 34.84 148 ARG B CA 1
ATOM 2523 C C . ARG B 1 148 ? -17.562 -12.953 10.852 1 34.84 148 ARG B C 1
ATOM 2525 O O . ARG B 1 148 ? -18.422 -12.055 10.883 1 34.84 148 ARG B O 1
ATOM 2532 N N . LYS B 1 149 ? -17.484 -13.734 11.898 1 33 149 LYS B N 1
ATOM 2533 C CA . LYS B 1 149 ? -17.812 -13.164 13.203 1 33 149 LYS B CA 1
ATOM 2534 C C . LYS B 1 149 ? -16.797 -12.086 13.586 1 33 149 LYS B C 1
ATOM 2536 O O . LYS B 1 149 ? -15.594 -12.32 13.578 1 33 149 LYS B O 1
ATOM 2541 N N . PRO B 1 150 ? -17.172 -10.797 13.688 1 35.25 150 PRO B N 1
ATOM 2542 C CA . PRO B 1 150 ? -16.344 -9.672 14.117 1 35.25 150 PRO B CA 1
ATOM 2543 C C . PRO B 1 150 ? -15.695 -9.914 15.477 1 35.25 150 PRO B C 1
ATOM 2545 O O . PRO B 1 150 ? -16.297 -10.547 16.344 1 35.25 150 PRO B O 1
ATOM 2548 N N . LEU B 1 151 ? -14.391 -9.922 15.617 1 39.09 151 LEU B N 1
ATOM 2549 C CA . LEU B 1 151 ? -13.711 -10.008 16.906 1 39.09 151 LEU B CA 1
ATOM 2550 C C . LEU B 1 151 ? -14.273 -8.977 17.891 1 39.09 151 LEU B C 1
ATOM 2552 O O . LEU B 1 151 ? -14.688 -7.891 17.484 1 39.09 151 LEU B O 1
ATOM 2556 N N . GLU B 1 152 ? -14.43 -9.391 19.172 1 43.72 152 GLU B N 1
ATOM 2557 C CA . GLU B 1 152 ? -14.883 -8.484 20.219 1 43.72 152 GLU B CA 1
ATOM 2558 C C . GLU B 1 152 ? -13.992 -7.246 20.312 1 43.72 152 GLU B C 1
ATOM 2560 O O . GLU B 1 152 ? -12.789 -7.324 20.078 1 43.72 152 GLU B O 1
ATOM 2565 N N . PRO B 1 153 ? -14.477 -6.121 20.609 1 43.88 153 PRO B N 1
ATOM 2566 C CA . PRO B 1 153 ? -13.828 -4.809 20.594 1 43.88 153 PRO B CA 1
ATOM 2567 C C . PRO B 1 153 ? -12.633 -4.727 21.547 1 43.88 153 PRO B C 1
ATOM 2569 O O . PRO B 1 153 ? -11.609 -4.121 21.203 1 43.88 153 PRO B O 1
ATOM 2572 N N . LEU B 1 154 ? -12.695 -5.203 22.844 1 43.22 154 LEU B N 1
ATOM 2573 C CA . LEU B 1 154 ? -11.648 -5.023 23.844 1 43.22 154 LEU B CA 1
ATOM 2574 C C . LEU B 1 154 ? -10.383 -5.77 23.453 1 43.22 154 LEU B C 1
ATOM 2576 O O . LEU B 1 154 ? -9.273 -5.25 23.609 1 43.22 154 LEU B O 1
ATOM 2580 N N . VAL B 1 155 ? -10.469 -6.914 23.062 1 46.06 155 VAL B N 1
ATOM 2581 C CA . VAL B 1 155 ? -9.352 -7.773 22.688 1 46.06 155 VAL B CA 1
ATOM 2582 C C . VAL B 1 155 ? -8.664 -7.215 21.438 1 46.06 155 VAL B C 1
ATOM 2584 O O . VAL B 1 155 ? -7.441 -7.27 21.328 1 46.06 155 VAL B O 1
ATOM 2587 N N . LYS B 1 156 ? -9.445 -6.438 20.844 1 53.84 156 LYS B N 1
ATOM 2588 C CA . LYS B 1 156 ? -8.969 -5.887 19.578 1 53.84 156 LYS B CA 1
ATOM 2589 C C . LYS B 1 156 ? -7.988 -4.742 19.812 1 53.84 156 LYS B C 1
ATOM 2591 O O . LYS B 1 156 ? -6.965 -4.652 19.141 1 53.84 156 LYS B O 1
ATOM 2596 N N . GLN B 1 157 ? -8.32 -3.889 20.797 1 51.56 157 GLN B N 1
ATOM 2597 C CA . GLN B 1 157 ? -7.449 -2.746 21.062 1 51.56 157 GLN B CA 1
ATOM 2598 C C . GLN B 1 157 ? -6.07 -3.201 21.531 1 51.56 157 GLN B C 1
ATOM 2600 O O . GLN B 1 157 ? -5.051 -2.643 21.125 1 51.56 157 GLN B O 1
ATOM 2605 N N . ASP B 1 158 ? -6.129 -4.18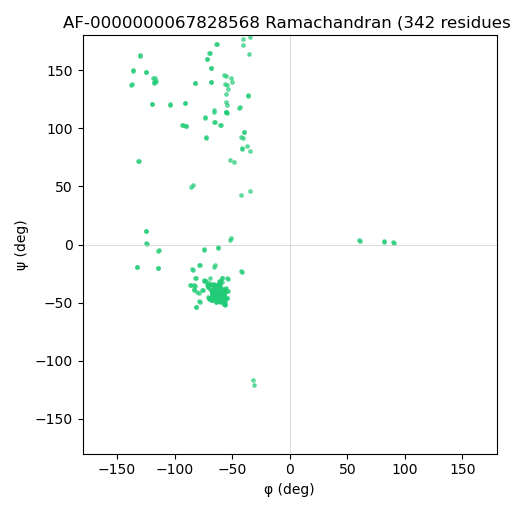8 22.375 1 55.38 158 ASP B N 1
ATOM 2606 C CA . ASP B 1 158 ? -4.859 -4.703 22.875 1 55.38 158 ASP B CA 1
ATOM 2607 C C . ASP B 1 158 ? -4.027 -5.312 21.75 1 55.38 158 ASP B C 1
ATOM 2609 O O . ASP B 1 158 ? -2.809 -5.141 21.703 1 55.38 158 ASP B O 1
ATOM 2613 N N . LEU B 1 159 ? -4.672 -5.887 20.906 1 58.81 159 LEU B N 1
ATOM 2614 C CA . LEU B 1 159 ? -4 -6.543 19.797 1 58.81 159 LEU B CA 1
ATOM 2615 C C . LEU B 1 159 ? -3.449 -5.52 18.812 1 58.81 159 LEU B C 1
ATOM 2617 O O . LEU B 1 159 ? -2.348 -5.688 18.281 1 58.81 159 LEU B O 1
ATOM 2621 N N . ILE B 1 160 ? -4.125 -4.508 18.75 1 56.22 160 ILE B N 1
ATOM 2622 C CA . ILE B 1 160 ? -3.68 -3.451 17.859 1 56.22 160 ILE B CA 1
ATOM 2623 C C . ILE B 1 160 ? -2.412 -2.801 18.406 1 56.22 160 ILE B C 1
ATOM 2625 O O . ILE B 1 160 ? -1.471 -2.533 17.656 1 56.22 160 ILE B O 1
ATOM 2629 N N . SER B 1 161 ? -2.461 -2.529 19.672 1 54.94 161 SER B N 1
ATOM 2630 C CA . SER B 1 161 ? -1.275 -1.938 20.281 1 54.94 161 SER B CA 1
ATOM 2631 C C . SER B 1 161 ? -0.07 -2.863 20.172 1 54.94 161 SER B C 1
ATOM 2633 O O . SER B 1 161 ? 1.044 -2.408 19.891 1 54.94 161 SER B O 1
ATOM 2635 N N . GLN B 1 162 ? -0.305 -4.145 20.344 1 56.72 162 GLN B N 1
ATOM 2636 C CA . GLN B 1 162 ? 0.783 -5.109 20.219 1 56.72 162 GLN B CA 1
ATOM 2637 C C . GLN B 1 162 ? 1.305 -5.164 18.781 1 56.72 162 GLN B C 1
ATOM 2639 O O . GLN B 1 162 ? 2.512 -5.27 18.562 1 56.72 162 GLN B O 1
ATOM 2644 N N . MET B 1 163 ? 0.367 -5.027 17.969 1 58.5 163 MET B N 1
ATOM 2645 C CA . MET B 1 163 ? 0.755 -5.027 16.562 1 58.5 163 MET B CA 1
ATOM 2646 C C . MET B 1 163 ? 1.56 -3.779 16.219 1 58.5 163 MET B C 1
ATOM 2648 O O . MET B 1 163 ? 2.58 -3.861 15.523 1 58.5 163 MET B O 1
ATOM 2652 N N . ALA B 1 164 ? 1.061 -2.65 16.641 1 54.09 164 ALA B N 1
ATOM 2653 C CA . ALA B 1 164 ? 1.803 -1.416 16.406 1 54.09 164 ALA B CA 1
ATOM 2654 C C . ALA B 1 164 ? 3.229 -1.521 16.938 1 54.09 164 ALA B C 1
ATOM 2656 O O . ALA B 1 164 ? 4.176 -1.08 16.281 1 54.09 164 ALA B O 1
ATOM 2657 N N . LEU B 1 165 ? 3.354 -2.146 18.109 1 54.78 165 LEU B N 1
ATOM 2658 C CA . LEU B 1 165 ? 4.676 -2.316 18.703 1 54.78 165 LEU B CA 1
ATOM 2659 C C . LEU B 1 165 ? 5.543 -3.232 17.844 1 54.78 165 LEU B C 1
ATOM 2661 O O . LEU B 1 165 ? 6.734 -2.973 17.656 1 54.78 165 LEU B O 1
ATOM 2665 N N . LEU B 1 166 ? 4.953 -4.266 17.391 1 55.66 166 LEU B N 1
ATOM 2666 C CA . LEU B 1 166 ? 5.699 -5.223 16.594 1 55.66 166 LEU B CA 1
ATOM 2667 C C . LEU B 1 166 ? 6.066 -4.621 15.234 1 55.66 166 LEU B C 1
ATOM 2669 O O . LEU B 1 166 ? 7.188 -4.805 14.758 1 55.66 166 LEU B O 1
ATOM 2673 N N . LEU B 1 167 ? 5.199 -3.916 14.719 1 63.5 167 LEU B N 1
ATOM 2674 C CA . LEU B 1 167 ? 5.477 -3.244 13.453 1 63.5 167 LEU B CA 1
ATOM 2675 C C . LEU B 1 167 ? 6.543 -2.17 13.633 1 63.5 167 LEU B C 1
ATOM 2677 O O . LEU B 1 167 ? 7.414 -2.008 12.781 1 63.5 167 LEU B O 1
ATOM 2681 N N . GLU B 1 168 ? 6.441 -1.432 14.719 1 54.69 168 GLU B N 1
ATOM 2682 C CA . GLU B 1 168 ? 7.48 -0.46 15.055 1 54.69 168 GLU B CA 1
ATOM 2683 C C . GLU B 1 168 ? 8.844 -1.129 15.172 1 54.69 168 GLU B C 1
ATOM 2685 O O . GLU B 1 168 ? 9.852 -0.579 14.727 1 54.69 168 GLU B O 1
ATOM 2690 N N . ALA B 1 169 ? 8.805 -2.262 15.797 1 52.53 169 ALA B N 1
ATOM 2691 C CA . ALA B 1 169 ? 10.062 -2.99 15.984 1 52.53 169 ALA B CA 1
ATOM 2692 C C . ALA B 1 169 ? 10.633 -3.449 14.648 1 52.53 169 ALA B C 1
ATOM 2694 O O . ALA B 1 169 ? 11.852 -3.531 14.484 1 52.53 169 ALA B O 1
ATOM 2695 N N . LEU B 1 170 ? 9.688 -3.748 13.82 1 50.25 170 LEU B N 1
ATOM 2696 C CA . LEU B 1 170 ? 10.094 -4.227 12.5 1 50.25 170 LEU B CA 1
ATOM 2697 C C . LEU B 1 170 ? 10.43 -3.061 11.578 1 50.25 170 LEU B C 1
ATOM 2699 O O . LEU B 1 170 ? 11.141 -3.232 10.586 1 50.25 170 LEU B O 1
ATOM 2703 N N . ALA B 1 171 ? 9.797 -1.9 11.812 1 50.97 171 ALA B N 1
ATOM 2704 C CA . ALA B 1 171 ? 10.008 -0.724 10.977 1 50.97 171 ALA B CA 1
ATOM 2705 C C . ALA B 1 171 ? 11.383 -0.104 11.234 1 50.97 171 ALA B C 1
ATOM 2707 O O . ALA B 1 171 ? 11.82 -0.024 12.383 1 50.97 171 ALA B O 1
ATOM 2708 N N . GLN B 1 172 ? 12.383 -0.41 10.594 1 44.03 172 GLN B N 1
ATOM 2709 C CA . GLN B 1 172 ? 13.719 0.152 10.789 1 44.03 172 GLN B CA 1
ATOM 2710 C C . GLN B 1 172 ? 13.656 1.667 10.969 1 44.03 172 GLN B C 1
ATOM 2712 O O . GLN B 1 172 ? 12.82 2.336 10.352 1 44.03 172 GLN B O 1
ATOM 2717 N N . ASP B 1 173 ? 14.133 2.305 12.258 1 40.38 173 ASP B N 1
ATOM 2718 C CA . ASP B 1 173 ? 14.297 3.727 12.547 1 40.38 173 ASP B CA 1
ATOM 2719 C C . ASP B 1 173 ? 14.891 4.469 11.352 1 40.38 173 ASP B C 1
ATOM 2721 O O . ASP B 1 173 ? 15.742 3.932 10.641 1 40.38 173 ASP B O 1
#

InterPro domains:
  IPR019657 Late competence development protein ComFB [PF10719] (63-142)

Secondary structure (DSSP, 8-state):
--HHHHHHHHHHHTEE-HHHHHHHHHHHHTT----HHHHHHHHHHHHHHHHTSSEE--S-SSEEHHHHHHHHHHHHHHHHHHTT-SS---HHHHHHHHHTTS---EESSHHHHHHHHHHIIIIIHHHHHHHHHHHHHHHHH--S-----PPPHHHHHHHHHHHHHHHHHHS--/--HHHHHHHHHHHTEE-HHHHHHHHHHHHTT----HHHHHHHHHHHHHHHHTSSEE--S-SSEEHHHHHHHHHHHHHHHHHHTT-SS---HHHHHHHHHTTS---EESSHHHHHHHHHHIIIIIHHHHHHHHHHHHHHHHH--S-----PPPHHHHHHHHHHHHHHHHHHS--

Organism: Synechocystis sp. (strain ATCC 27184 / PCC 6803 / Kazusa) (NCBI:txid1111708)

pLDDT: mean 71.85, std 15.54, range [32.84, 92.31]